Protein AF-A0A7Y2L1K5-F1 (afdb_monomer)

Mean predicted aligned error: 8.76 Å

Foldseek 3Di:
DPDPVCPPPDPVVVVVVLVVLCVVLVLVVLVVVLVVLVVVLVVLVVLLVLLVCLVVLPVVVLVVVLVVCPVPDDPVVSVVVVVVSVCSNVPDCVSNVVSVVSSLVSQLVSLLSVVVSVCSSVVHDPPDDPVVSSVVSSVVSVLQVVLVVVLVCCVVCVLVVQQVVCVVVVNNVPSNVVSVVVSVVVNVVSNVD

Solvent-accessible surface area (backbone atoms only — not comparable to full-atom values): 10572 Å² total; per-residue (Å²): 130,98,53,81,89,56,71,89,61,57,69,67,59,53,52,54,49,53,54,47,50,43,58,75,60,42,43,67,58,48,52,50,51,48,51,51,41,51,60,62,31,45,58,36,42,51,48,23,52,50,31,46,50,19,62,67,64,51,67,67,56,59,54,49,51,49,57,54,43,62,76,76,44,58,72,80,56,44,71,61,47,51,62,52,53,53,52,40,63,67,43,58,66,68,56,27,56,52,20,46,53,50,26,49,52,41,46,16,50,43,47,45,52,50,52,51,45,51,26,49,79,66,75,46,80,82,82,69,55,67,83,60,51,52,60,51,22,42,53,52,41,52,51,53,50,50,46,53,50,50,43,50,46,50,66,69,48,37,62,63,54,43,47,55,55,14,64,77,71,75,44,42,70,60,48,44,51,49,44,67,60,48,49,56,59,51,43,51,53,60,74,70,111

Structure (mmCIF, N/CA/C/O backbone):
data_AF-A0A7Y2L1K5-F1
#
_entry.id   AF-A0A7Y2L1K5-F1
#
loop_
_atom_site.group_PDB
_atom_site.id
_atom_site.type_symbol
_atom_site.label_atom_id
_atom_site.label_alt_id
_atom_site.label_comp_id
_atom_site.label_asym_id
_atom_site.label_entity_id
_atom_site.label_seq_id
_atom_site.pdbx_PDB_ins_code
_atom_site.Cartn_x
_atom_site.Cartn_y
_atom_site.Cartn_z
_atom_site.occupancy
_atom_site.B_iso_or_equiv
_atom_site.auth_seq_id
_atom_site.auth_comp_id
_atom_site.auth_asym_id
_atom_site.auth_atom_id
_atom_site.pdbx_PDB_model_num
ATOM 1 N N . MET A 1 1 ? -7.939 -18.856 -25.206 1.00 44.31 1 MET A N 1
ATOM 2 C CA . MET A 1 1 ? -6.476 -18.933 -24.995 1.00 44.31 1 MET A CA 1
ATOM 3 C C . MET A 1 1 ? -5.916 -17.536 -25.220 1.00 44.31 1 MET A C 1
ATOM 5 O O . MET A 1 1 ? -6.117 -17.003 -26.300 1.00 44.31 1 MET A O 1
ATOM 9 N N . LEU A 1 2 ? -5.359 -16.904 -24.182 1.00 54.44 2 LEU A N 1
ATOM 10 C CA . LEU A 1 2 ? -5.196 -15.440 -24.090 1.00 54.44 2 LEU A CA 1
ATOM 11 C C . LEU A 1 2 ? -4.061 -14.830 -24.941 1.00 54.44 2 LEU A C 1
ATOM 13 O O . LEU A 1 2 ? -4.037 -13.617 -25.103 1.00 54.44 2 LEU A O 1
ATOM 17 N N . PHE A 1 3 ? -3.164 -15.632 -25.526 1.00 59.22 3 PHE A N 1
ATOM 18 C CA . PHE A 1 3 ? -2.033 -15.128 -26.319 1.00 59.22 3 PHE A CA 1
ATOM 19 C C . PHE A 1 3 ? -1.874 -15.913 -27.631 1.00 59.22 3 PHE A C 1
ATOM 21 O O . PHE A 1 3 ? -1.291 -17.000 -27.627 1.00 59.22 3 PHE A O 1
ATOM 28 N N . PRO A 1 4 ? -2.348 -15.375 -28.771 1.00 62.84 4 PRO A N 1
ATOM 29 C CA . PRO A 1 4 ? -2.253 -16.028 -30.082 1.00 62.84 4 PRO A CA 1
ATOM 30 C C . PRO A 1 4 ? -0.811 -16.353 -30.507 1.00 62.84 4 PRO A C 1
ATOM 32 O O . PRO A 1 4 ? -0.583 -17.330 -31.213 1.00 62.84 4 PRO A O 1
ATOM 35 N N . VAL A 1 5 ? 0.163 -15.568 -30.027 1.00 65.50 5 VAL A N 1
ATOM 36 C CA . VAL A 1 5 ? 1.608 -15.701 -30.306 1.00 65.50 5 VAL A CA 1
ATOM 37 C C . VAL A 1 5 ? 2.236 -16.937 -29.637 1.00 65.50 5 VAL A C 1
ATOM 39 O O . VAL A 1 5 ? 3.303 -17.388 -30.050 1.00 65.50 5 VAL A O 1
ATOM 42 N N . LEU A 1 6 ? 1.582 -17.512 -28.621 1.00 63.94 6 LEU A N 1
ATOM 43 C CA . LEU A 1 6 ? 2.083 -18.674 -27.875 1.00 63.94 6 LEU A CA 1
ATOM 44 C C . LEU A 1 6 ? 1.513 -20.015 -28.369 1.00 63.94 6 LEU A C 1
ATOM 46 O O . LEU A 1 6 ? 1.924 -21.069 -27.880 1.00 63.94 6 LEU A O 1
ATOM 50 N N . ASN A 1 7 ? 0.592 -20.001 -29.340 1.00 64.81 7 ASN A N 1
ATOM 51 C CA . ASN A 1 7 ? -0.008 -21.222 -29.872 1.00 64.81 7 ASN A CA 1
ATOM 52 C C . ASN A 1 7 ? 1.057 -22.108 -30.542 1.00 64.81 7 ASN A C 1
ATOM 54 O O . ASN A 1 7 ? 1.666 -21.727 -31.538 1.00 64.81 7 ASN A O 1
ATOM 58 N N . GLY A 1 8 ? 1.271 -23.305 -29.988 1.00 74.12 8 GLY A N 1
ATOM 59 C CA . GLY A 1 8 ? 2.200 -24.309 -30.521 1.00 74.12 8 GLY A CA 1
ATOM 60 C C . GLY A 1 8 ? 3.639 -24.235 -29.991 1.00 74.12 8 GLY A C 1
ATOM 61 O O . GLY A 1 8 ? 4.477 -25.024 -30.429 1.00 74.12 8 GLY A O 1
ATOM 62 N N . LEU A 1 9 ? 3.954 -23.338 -29.047 1.00 77.00 9 LEU A N 1
ATOM 63 C CA . LEU A 1 9 ? 5.279 -23.300 -28.419 1.00 77.00 9 LEU A CA 1
ATOM 64 C C . LEU A 1 9 ? 5.375 -24.285 -27.237 1.00 77.00 9 LEU A C 1
ATOM 66 O O . LEU A 1 9 ? 4.485 -24.313 -26.388 1.00 77.00 9 LEU A O 1
ATOM 70 N N . PRO A 1 10 ? 6.467 -25.068 -27.120 1.00 86.44 10 PRO A N 1
ATOM 71 C CA . PRO A 1 10 ? 6.705 -25.892 -25.940 1.00 86.44 10 PRO A CA 1
ATOM 72 C C . PRO A 1 10 ? 6.914 -25.007 -24.703 1.00 86.44 10 PRO A C 1
ATOM 74 O O . PRO A 1 10 ? 7.624 -24.001 -24.778 1.00 86.44 10 PRO A O 1
ATOM 77 N N . LEU A 1 11 ? 6.359 -25.415 -23.553 1.00 85.62 11 LEU A N 1
ATOM 78 C CA . LEU A 1 11 ? 6.442 -24.687 -22.272 1.00 85.62 11 LEU A CA 1
ATOM 79 C C . LEU A 1 11 ? 7.875 -24.261 -21.914 1.00 85.62 11 LEU A C 1
ATOM 81 O O . LEU A 1 11 ? 8.089 -23.147 -21.445 1.00 85.62 11 LEU A O 1
ATOM 85 N N . GLY A 1 12 ? 8.871 -25.101 -22.216 1.00 89.12 12 GLY A N 1
ATOM 86 C CA . GLY A 1 12 ? 10.281 -24.775 -21.987 1.00 89.12 12 GLY A CA 1
ATOM 87 C C . GLY A 1 12 ? 10.766 -23.543 -22.761 1.00 89.12 12 GLY A C 1
ATOM 88 O O . GLY A 1 12 ? 11.517 -22.743 -22.215 1.00 89.12 12 GLY A O 1
ATOM 89 N N . LYS A 1 13 ? 10.300 -23.326 -24.001 1.00 88.06 13 LYS A N 1
ATOM 90 C CA . LYS A 1 13 ? 10.649 -22.114 -24.766 1.00 88.06 13 LYS A CA 1
ATOM 91 C C . LYS A 1 13 ? 10.014 -20.863 -24.170 1.00 88.06 13 LYS A C 1
ATOM 93 O O . LYS A 1 13 ? 10.646 -19.813 -24.203 1.00 88.06 13 LYS A O 1
ATOM 98 N N . VAL A 1 14 ? 8.791 -20.968 -23.646 1.00 90.12 14 VAL A N 1
ATOM 99 C CA . VAL A 1 14 ? 8.127 -19.848 -22.962 1.00 90.12 14 VAL A CA 1
ATOM 100 C C . VAL A 1 14 ? 8.914 -19.479 -21.711 1.00 90.12 14 VAL A C 1
ATOM 102 O O . VAL A 1 14 ? 9.286 -18.323 -21.566 1.00 90.12 14 VAL A O 1
ATOM 105 N N . LEU A 1 15 ? 9.273 -20.465 -20.885 1.00 91.19 15 LEU A N 1
ATOM 106 C CA . LEU A 1 15 ? 10.061 -20.238 -19.674 1.00 91.19 15 LEU A CA 1
ATOM 107 C C . LEU A 1 15 ? 11.415 -19.579 -19.976 1.00 91.19 15 LEU A C 1
ATOM 109 O O . LEU A 1 15 ? 11.761 -18.586 -19.348 1.00 91.19 15 LEU A O 1
ATOM 113 N N . ILE A 1 16 ? 12.160 -20.095 -20.962 1.00 93.19 16 ILE A N 1
ATOM 114 C CA . ILE A 1 16 ? 13.460 -19.528 -21.355 1.00 93.19 16 ILE A CA 1
ATOM 115 C C . ILE A 1 16 ? 13.304 -18.077 -21.823 1.00 93.19 16 ILE A C 1
ATOM 117 O O . ILE A 1 16 ? 14.119 -17.235 -21.458 1.00 93.19 16 ILE A O 1
ATOM 121 N N . ARG A 1 17 ? 12.260 -17.772 -22.607 1.00 89.94 17 ARG A N 1
ATOM 122 C CA . ARG A 1 17 ? 11.976 -16.397 -23.041 1.00 89.94 17 ARG A CA 1
ATOM 123 C C . ARG A 1 17 ? 11.633 -15.491 -21.865 1.00 89.94 17 ARG A C 1
ATOM 125 O O . ARG A 1 17 ? 12.215 -14.427 -21.772 1.00 89.94 17 ARG A O 1
ATOM 132 N N . THR A 1 18 ? 10.767 -15.924 -20.951 1.00 91.69 18 THR A N 1
ATOM 133 C CA . THR A 1 18 ? 10.405 -15.136 -19.763 1.00 91.69 18 THR A CA 1
ATOM 134 C C . THR A 1 18 ? 11.609 -14.859 -18.868 1.00 91.69 18 THR A C 1
ATOM 136 O O . THR A 1 18 ? 11.762 -13.742 -18.396 1.00 91.69 18 THR A O 1
ATOM 139 N N . VAL A 1 19 ? 12.479 -15.850 -18.643 1.00 93.88 19 VAL A N 1
ATOM 140 C CA . VAL A 1 19 ? 13.708 -15.652 -17.855 1.00 93.88 19 VAL A CA 1
ATOM 141 C C . VAL A 1 19 ? 14.655 -14.687 -18.558 1.00 93.88 19 VAL A C 1
ATOM 143 O O . VAL A 1 19 ? 15.265 -13.855 -17.897 1.00 93.88 19 VAL A O 1
ATOM 146 N N . LYS A 1 20 ? 14.775 -14.790 -19.885 1.00 94.19 20 LYS A N 1
ATOM 147 C CA . LYS A 1 20 ? 15.598 -13.870 -20.663 1.00 94.19 20 LYS A CA 1
ATOM 148 C C . LYS A 1 20 ? 15.070 -12.435 -20.565 1.00 94.19 20 LYS A C 1
ATOM 150 O O . LYS A 1 20 ? 15.840 -11.571 -20.181 1.00 94.19 20 LYS A O 1
ATOM 155 N N . GLU A 1 21 ? 13.777 -12.220 -20.802 1.00 92.75 21 GLU A N 1
ATOM 156 C CA . GLU A 1 21 ? 13.153 -10.892 -20.700 1.00 92.75 21 GLU A CA 1
ATOM 157 C C . GLU A 1 21 ? 13.289 -10.310 -19.291 1.00 92.75 21 GLU A C 1
ATOM 159 O O . GLU A 1 21 ? 13.676 -9.167 -19.108 1.00 92.75 21 GLU A O 1
ATOM 164 N N . PHE A 1 22 ? 13.085 -11.137 -18.261 1.00 93.62 22 PHE A N 1
ATOM 165 C CA . PHE A 1 22 ? 13.265 -10.723 -16.871 1.00 93.62 22 PHE A CA 1
ATOM 166 C C . PHE A 1 22 ? 14.682 -10.194 -16.588 1.00 93.62 22 PHE A C 1
ATOM 168 O O . PHE A 1 22 ? 14.853 -9.274 -15.784 1.00 93.62 22 PHE A O 1
ATOM 175 N N . ILE A 1 23 ? 15.699 -10.802 -17.207 1.00 94.69 23 ILE A N 1
ATOM 176 C CA . ILE A 1 23 ? 17.094 -10.370 -17.086 1.00 94.69 23 ILE A CA 1
ATOM 177 C C . ILE A 1 23 ? 17.340 -9.118 -17.933 1.00 94.69 23 ILE A C 1
ATOM 179 O O . ILE A 1 23 ? 17.933 -8.172 -17.418 1.00 94.69 23 ILE A O 1
ATOM 183 N N . ASP A 1 24 ? 16.887 -9.117 -19.188 1.00 94.25 24 ASP A N 1
ATOM 184 C CA . ASP A 1 24 ? 17.091 -8.030 -20.152 1.00 94.25 24 ASP A CA 1
ATOM 185 C C . ASP A 1 24 ? 16.418 -6.721 -19.678 1.00 94.25 24 ASP A C 1
ATOM 187 O O . ASP A 1 24 ? 17.014 -5.652 -19.805 1.00 94.25 24 ASP A O 1
ATOM 191 N N . ASP A 1 25 ? 15.258 -6.807 -19.017 1.00 93.75 25 ASP A N 1
ATOM 192 C CA . ASP A 1 25 ? 14.534 -5.656 -18.453 1.00 93.75 25 ASP A CA 1
ATOM 193 C C . ASP A 1 25 ? 15.000 -5.250 -17.040 1.00 93.75 25 ASP A C 1
ATOM 195 O O . ASP A 1 25 ? 14.386 -4.399 -16.384 1.00 93.75 25 ASP A O 1
ATOM 199 N N . GLU A 1 26 ? 16.049 -5.889 -16.516 1.00 93.94 26 GLU A N 1
ATOM 200 C CA . GLU A 1 26 ? 16.578 -5.663 -15.167 1.00 93.94 26 GLU A CA 1
ATOM 201 C C . GLU A 1 26 ? 15.510 -5.766 -14.057 1.00 93.94 26 GLU A C 1
ATOM 203 O O . GLU A 1 26 ? 15.518 -5.023 -13.067 1.00 93.94 26 GLU A O 1
ATOM 208 N N . MET A 1 27 ? 14.576 -6.715 -14.169 1.00 95.25 27 MET A N 1
ATOM 209 C CA . MET A 1 27 ? 13.450 -6.841 -13.231 1.00 95.25 27 MET A CA 1
ATOM 210 C C . MET A 1 27 ? 13.889 -7.046 -11.775 1.00 95.25 27 MET A C 1
ATOM 212 O O . MET A 1 27 ? 13.202 -6.607 -10.850 1.00 95.25 27 MET A O 1
ATOM 216 N N . SER A 1 28 ? 15.065 -7.638 -11.547 1.00 95.12 28 SER A N 1
ATOM 217 C CA . SER A 1 28 ? 15.688 -7.739 -10.218 1.00 95.12 28 SER A CA 1
ATOM 218 C C . SER A 1 28 ? 15.942 -6.371 -9.569 1.00 95.12 28 SER A C 1
ATOM 220 O O . SER A 1 28 ? 15.779 -6.220 -8.353 1.00 95.12 28 SER A O 1
ATOM 222 N N . THR A 1 29 ? 16.309 -5.361 -10.361 1.00 95.62 29 THR A N 1
ATOM 223 C CA . THR A 1 29 ? 16.517 -3.983 -9.899 1.00 95.62 29 THR A CA 1
ATOM 224 C C . THR A 1 29 ? 15.193 -3.371 -9.454 1.00 95.62 29 THR A C 1
ATOM 226 O O . THR A 1 29 ? 15.102 -2.831 -8.350 1.00 95.62 29 THR A O 1
ATOM 229 N N . TYR A 1 30 ? 14.135 -3.529 -10.255 1.00 94.81 30 TYR A N 1
ATOM 230 C CA . TYR A 1 30 ? 12.789 -3.078 -9.892 1.00 94.81 30 TYR A CA 1
ATOM 231 C C . TYR A 1 30 ? 12.249 -3.784 -8.648 1.00 94.81 30 TYR A C 1
ATOM 233 O O . TYR A 1 30 ? 11.707 -3.122 -7.762 1.00 94.81 30 TYR A O 1
ATOM 241 N N . ALA A 1 31 ? 12.431 -5.102 -8.542 1.00 94.06 31 ALA A N 1
ATOM 242 C CA . ALA A 1 31 ? 12.011 -5.881 -7.380 1.00 94.06 31 ALA A CA 1
ATOM 243 C C . ALA A 1 31 ? 12.705 -5.396 -6.099 1.00 94.06 31 ALA A C 1
ATOM 245 O O . ALA A 1 31 ? 12.049 -5.169 -5.081 1.00 94.06 31 ALA A O 1
ATOM 246 N N . SER A 1 32 ? 14.018 -5.159 -6.168 1.00 95.31 32 SER A N 1
ATOM 247 C CA . SER A 1 32 ? 14.798 -4.625 -5.049 1.00 95.31 32 SER A CA 1
ATOM 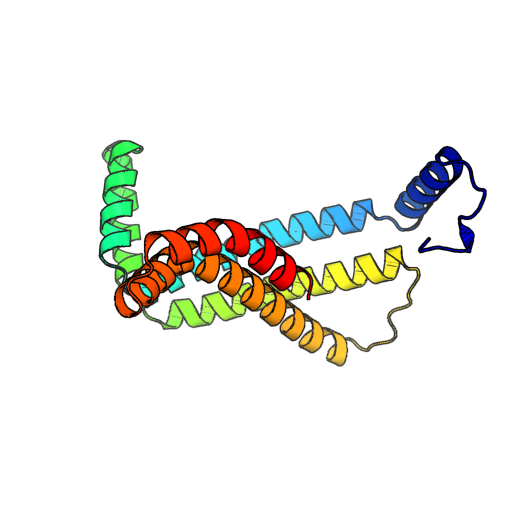248 C C . SER A 1 32 ? 14.337 -3.216 -4.670 1.00 95.31 32 SER A C 1
ATOM 250 O O . SER A 1 32 ? 14.099 -2.934 -3.496 1.00 95.31 32 SER A O 1
ATOM 252 N N . ALA A 1 33 ? 14.139 -2.338 -5.656 1.00 94.25 33 ALA A N 1
ATOM 253 C CA . ALA A 1 33 ? 13.666 -0.975 -5.431 1.00 94.25 33 ALA A CA 1
ATOM 254 C C . ALA A 1 33 ? 12.269 -0.945 -4.788 1.00 94.25 33 ALA A C 1
ATOM 256 O O . ALA A 1 33 ? 12.040 -0.186 -3.845 1.00 94.25 33 ALA A O 1
ATOM 257 N N . LE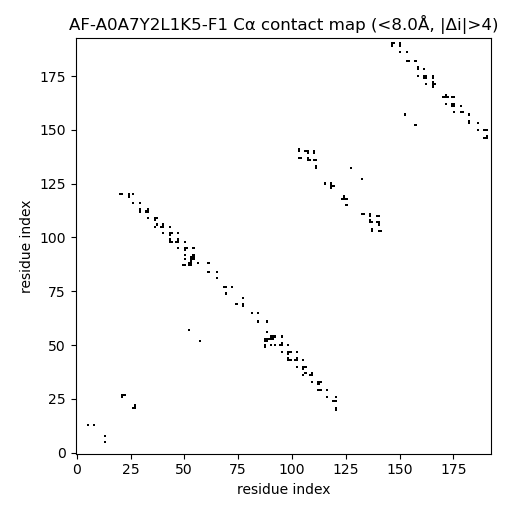U A 1 34 ? 11.349 -1.803 -5.242 1.00 93.50 34 LEU A N 1
ATOM 258 C CA . LEU A 1 34 ? 10.021 -1.963 -4.646 1.00 93.50 34 LEU A CA 1
ATOM 259 C C . LEU A 1 34 ? 10.100 -2.491 -3.211 1.00 93.50 34 LEU A C 1
ATOM 261 O O . LEU A 1 34 ? 9.409 -1.963 -2.341 1.00 93.50 34 LEU A O 1
ATOM 265 N N . ALA A 1 35 ? 10.956 -3.479 -2.941 1.00 93.31 35 ALA A N 1
ATOM 266 C CA . ALA A 1 35 ? 11.146 -4.025 -1.599 1.00 93.31 35 ALA A CA 1
ATOM 267 C C . ALA A 1 35 ? 11.682 -2.966 -0.622 1.00 93.31 35 ALA A C 1
ATOM 269 O O . ALA A 1 35 ? 11.123 -2.790 0.463 1.00 93.31 35 ALA A O 1
ATOM 270 N N . TYR A 1 36 ? 12.704 -2.200 -1.022 1.00 92.06 36 TYR A N 1
ATOM 271 C CA . TYR A 1 36 ? 13.204 -1.080 -0.221 1.00 92.06 36 TYR A CA 1
ATOM 272 C C . TYR A 1 36 ? 12.123 -0.020 -0.007 1.00 92.06 36 TYR A C 1
ATOM 274 O O . TYR A 1 36 ? 11.921 0.429 1.120 1.00 92.06 36 TYR A O 1
ATOM 282 N N . GLN A 1 37 ? 11.381 0.348 -1.053 1.00 90.38 37 GLN A N 1
ATOM 283 C CA . GLN A 1 37 ? 10.308 1.334 -0.945 1.00 90.38 37 GLN A CA 1
ATOM 284 C C . GLN A 1 37 ? 9.194 0.876 0.009 1.00 90.38 37 GLN A C 1
ATOM 286 O O . GLN A 1 37 ? 8.709 1.683 0.805 1.00 90.38 37 GLN A O 1
ATOM 291 N N . MET A 1 38 ? 8.819 -0.407 -0.025 1.00 87.44 38 MET A N 1
ATOM 292 C CA . MET A 1 38 ? 7.870 -0.994 0.923 1.00 87.44 38 MET A CA 1
ATOM 293 C C . MET A 1 38 ? 8.405 -0.924 2.355 1.00 87.44 38 MET A C 1
ATOM 295 O O . MET A 1 38 ? 7.700 -0.434 3.237 1.00 87.44 38 MET A O 1
ATOM 299 N N . LEU A 1 39 ? 9.664 -1.311 2.577 1.00 91.19 39 LEU A N 1
ATOM 300 C CA . LEU A 1 39 ? 10.307 -1.242 3.891 1.00 91.19 39 LEU A CA 1
ATOM 301 C C . LEU A 1 39 ? 10.317 0.190 4.450 1.00 91.19 39 LEU A C 1
ATOM 303 O O . LEU A 1 39 ? 9.940 0.406 5.598 1.00 91.19 39 LEU A O 1
ATOM 307 N N . PHE A 1 40 ? 10.680 1.186 3.638 1.00 87.56 40 PHE A N 1
ATOM 308 C CA . PHE A 1 40 ? 10.641 2.590 4.056 1.00 87.56 40 PHE A CA 1
ATOM 309 C C . PHE A 1 40 ? 9.216 3.090 4.314 1.00 87.56 40 PHE A C 1
ATOM 311 O O . PHE A 1 40 ? 9.010 3.909 5.209 1.00 87.56 40 PHE A O 1
ATOM 318 N N . SER A 1 41 ? 8.223 2.599 3.566 1.00 85.94 41 SER A N 1
ATOM 319 C CA . SER A 1 41 ? 6.818 2.978 3.757 1.00 85.94 41 SER A CA 1
ATOM 320 C C . SER A 1 41 ? 6.192 2.409 5.036 1.00 85.94 41 SER A C 1
ATOM 322 O O . SER A 1 41 ? 5.232 2.996 5.538 1.00 85.94 41 SER A O 1
ATOM 324 N N . LEU A 1 42 ? 6.762 1.340 5.614 1.00 85.31 42 LEU A N 1
ATOM 325 C CA . LEU A 1 42 ? 6.279 0.760 6.871 1.00 85.31 42 LEU A CA 1
ATOM 326 C C . LEU A 1 42 ? 6.339 1.757 8.028 1.00 85.31 42 LEU A C 1
ATOM 328 O O . LEU A 1 42 ? 5.412 1.798 8.830 1.00 85.31 42 LEU A O 1
ATOM 332 N N . PHE A 1 43 ? 7.379 2.590 8.108 1.00 84.19 43 PHE A N 1
ATOM 333 C CA . PHE A 1 43 ? 7.511 3.552 9.206 1.00 84.19 43 PHE A CA 1
ATOM 334 C C . PHE A 1 43 ? 6.370 4.588 9.214 1.00 84.19 43 PHE A C 1
ATOM 336 O O . PHE A 1 43 ? 5.651 4.660 10.213 1.00 84.19 43 PHE A O 1
ATOM 343 N N . PRO A 1 44 ? 6.114 5.345 8.123 1.00 83.19 44 PRO A N 1
ATOM 344 C CA . PRO A 1 44 ? 4.933 6.201 8.032 1.00 83.19 44 PRO A CA 1
ATOM 345 C C . PRO A 1 44 ? 3.614 5.461 8.229 1.00 83.19 44 PRO A C 1
ATOM 347 O O . PRO A 1 44 ? 2.698 6.012 8.831 1.00 83.19 44 PRO A O 1
ATOM 350 N N . PHE A 1 45 ? 3.507 4.228 7.732 1.00 82.81 45 PHE A N 1
ATOM 351 C CA . PHE A 1 45 ? 2.292 3.437 7.871 1.00 82.81 45 PHE A CA 1
ATOM 352 C C . PHE A 1 45 ? 2.002 3.080 9.335 1.00 82.81 45 PHE A C 1
ATOM 354 O O . PHE A 1 45 ? 0.879 3.259 9.796 1.00 82.81 45 PHE A O 1
ATOM 361 N N . ILE A 1 46 ? 3.013 2.657 10.096 1.00 81.75 46 ILE A N 1
ATOM 362 C CA . ILE A 1 46 ? 2.884 2.385 11.533 1.00 81.75 46 ILE A CA 1
ATOM 363 C C . ILE A 1 46 ? 2.511 3.667 12.286 1.00 81.75 46 ILE A C 1
ATOM 365 O O . ILE A 1 46 ? 1.600 3.641 13.110 1.00 81.75 46 ILE A O 1
ATOM 369 N N . LEU A 1 47 ? 3.152 4.799 11.974 1.00 79.06 47 LEU A N 1
ATOM 370 C CA . LEU A 1 47 ? 2.798 6.096 12.565 1.00 79.06 47 LEU A CA 1
ATOM 371 C C . LEU A 1 47 ? 1.346 6.484 12.268 1.00 79.06 47 LEU A C 1
ATOM 373 O O . LEU A 1 47 ? 0.640 6.963 13.154 1.00 79.06 47 LEU A O 1
ATOM 377 N N . PHE A 1 48 ? 0.888 6.247 11.039 1.00 81.38 48 PHE A N 1
ATOM 378 C CA . PHE A 1 48 ? -0.503 6.443 10.655 1.00 81.38 48 PHE A CA 1
ATOM 379 C C . PHE A 1 48 ? -1.449 5.549 11.467 1.00 81.38 48 PHE A C 1
ATOM 381 O O . PHE A 1 48 ? -2.417 6.065 12.019 1.00 81.38 48 PHE A O 1
ATOM 388 N N . LEU A 1 49 ? -1.166 4.247 11.594 1.00 78.44 49 LEU A N 1
ATOM 389 C CA . LEU A 1 49 ? -1.989 3.322 12.384 1.00 78.44 49 LEU A CA 1
ATOM 390 C C . LEU A 1 49 ? -2.074 3.749 13.850 1.00 78.44 49 LEU A C 1
ATOM 392 O O . LEU A 1 49 ? -3.158 3.785 14.423 1.00 78.44 49 LEU A O 1
ATOM 396 N N . ILE A 1 50 ? -0.940 4.118 14.440 1.00 75.62 50 ILE A N 1
ATOM 397 C CA . ILE A 1 50 ? -0.859 4.620 15.810 1.00 75.62 50 ILE A CA 1
ATOM 398 C C . ILE A 1 50 ? -1.744 5.859 15.990 1.00 75.62 50 ILE A C 1
ATOM 400 O O . ILE A 1 50 ? -2.565 5.918 16.908 1.00 75.62 50 ILE A O 1
ATOM 404 N N . ALA A 1 51 ? -1.610 6.836 15.093 1.00 77.19 51 ALA A N 1
ATOM 405 C CA . ALA A 1 51 ? -2.397 8.058 15.155 1.00 77.19 51 ALA A CA 1
ATOM 406 C C . ALA A 1 51 ? -3.892 7.799 14.902 1.00 77.19 51 ALA A C 1
ATOM 408 O O . ALA A 1 51 ? -4.741 8.465 15.493 1.00 77.19 51 ALA A O 1
ATOM 409 N N . LEU A 1 52 ? -4.224 6.820 14.054 1.00 78.06 52 LEU A N 1
ATOM 410 C CA . LEU A 1 52 ? -5.599 6.421 13.763 1.00 78.06 52 LEU A CA 1
ATOM 411 C C . LEU A 1 52 ? -6.258 5.786 14.989 1.00 78.06 52 LEU A C 1
ATOM 413 O O . LEU A 1 52 ? -7.383 6.142 15.324 1.00 78.06 52 LEU A O 1
ATOM 417 N N . ILE A 1 53 ? -5.556 4.889 15.682 1.00 75.31 53 ILE A N 1
ATOM 418 C CA . ILE A 1 53 ? -6.048 4.245 16.907 1.00 75.31 53 ILE A CA 1
ATOM 419 C C . ILE A 1 53 ? -6.315 5.294 17.995 1.00 75.31 53 ILE A C 1
ATOM 421 O O . ILE A 1 53 ? -7.379 5.271 18.614 1.00 75.31 53 ILE A O 1
ATOM 425 N N . GLY A 1 54 ? -5.387 6.238 18.196 1.00 72.81 54 GLY A N 1
ATOM 426 C CA . GLY A 1 54 ? -5.586 7.356 19.124 1.00 72.81 54 GLY A CA 1
ATOM 427 C C . GLY A 1 54 ? -6.793 8.219 18.742 1.00 72.81 54 GLY A C 1
ATOM 428 O O . GLY A 1 54 ? -7.623 8.539 19.586 1.00 72.81 54 GLY A O 1
ATOM 429 N N . PHE A 1 55 ? -6.951 8.527 17.451 1.00 76.88 55 PHE A N 1
ATOM 430 C CA . PHE A 1 55 ? -8.071 9.322 16.943 1.00 76.88 55 PHE A CA 1
ATOM 431 C C . PHE A 1 55 ? -9.437 8.634 17.064 1.00 76.88 55 PHE A C 1
ATOM 433 O O . PHE A 1 55 ? -10.434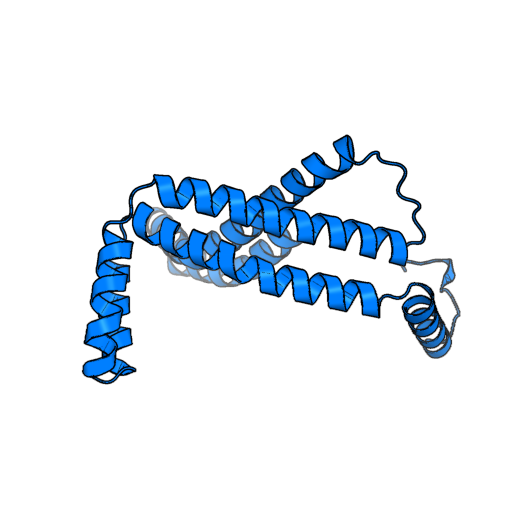 9.301 17.337 1.00 76.88 55 PHE A O 1
ATOM 440 N N . LEU A 1 56 ? -9.510 7.316 16.868 1.00 75.44 56 LEU A N 1
ATOM 441 C CA . LEU A 1 56 ? -10.761 6.560 16.987 1.00 75.44 56 LEU A CA 1
ATOM 442 C C . LEU A 1 56 ? -11.226 6.397 18.439 1.00 75.44 56 LEU A C 1
ATOM 444 O O . LEU A 1 56 ? -12.344 5.935 18.644 1.00 75.44 56 LEU A O 1
ATOM 448 N N . HIS A 1 57 ? -10.404 6.788 19.424 1.00 71.62 57 HIS A N 1
ATOM 449 C CA . HIS A 1 57 ? -10.701 6.682 20.853 1.00 71.62 57 HIS A CA 1
ATOM 450 C C . HIS A 1 57 ? -11.272 5.302 21.202 1.00 71.62 57 HIS A C 1
ATOM 452 O O . HIS A 1 57 ? -12.396 5.200 21.680 1.00 71.62 57 HIS A O 1
ATOM 458 N N . LEU A 1 58 ? -10.516 4.235 20.923 1.00 71.88 58 LEU A N 1
ATOM 459 C CA . LEU A 1 58 ? -10.902 2.857 21.243 1.00 71.88 58 LEU A CA 1
ATOM 460 C C . LEU A 1 58 ? -10.372 2.479 22.644 1.00 71.88 58 LEU A C 1
ATOM 462 O O . LEU A 1 58 ? -9.275 1.920 22.734 1.00 71.88 58 LEU A O 1
ATOM 466 N N . PRO A 1 59 ? -11.085 2.781 23.753 1.00 66.81 59 PRO A N 1
ATOM 467 C CA . PRO A 1 59 ? -10.590 2.523 25.109 1.00 66.81 59 PRO A CA 1
ATOM 468 C C . PRO A 1 59 ? -10.284 1.039 25.346 1.00 66.81 59 PRO A C 1
ATOM 470 O O . PRO A 1 59 ? -9.286 0.720 25.992 1.00 66.81 59 PRO A O 1
ATOM 473 N N . ASP A 1 60 ? -11.079 0.146 24.751 1.00 78.19 60 ASP A N 1
ATOM 474 C CA . ASP A 1 60 ? -10.914 -1.306 24.873 1.00 78.19 60 ASP A CA 1
ATOM 475 C C . ASP A 1 60 ? -9.651 -1.826 24.172 1.00 78.19 60 ASP A C 1
ATOM 477 O O . ASP A 1 60 ? -9.073 -2.832 24.579 1.00 78.19 60 ASP A O 1
ATOM 481 N N . PHE A 1 61 ? -9.175 -1.130 23.135 1.00 79.81 61 PHE A N 1
ATOM 482 C CA . PHE A 1 61 ? -7.944 -1.515 22.449 1.00 79.81 61 PHE A CA 1
ATOM 483 C C . PHE A 1 61 ? -6.715 -1.244 23.321 1.00 79.81 61 PHE A C 1
ATOM 485 O O . PHE A 1 61 ? -5.830 -2.089 23.427 1.00 79.81 61 PHE A O 1
ATOM 492 N N . PHE A 1 62 ? -6.658 -0.079 23.970 1.00 79.19 62 PHE A N 1
ATOM 493 C CA . PHE A 1 62 ? -5.517 0.289 24.810 1.00 79.19 62 PHE A CA 1
ATOM 494 C C . PHE A 1 62 ? -5.457 -0.523 26.109 1.00 79.19 62 PHE A C 1
ATOM 496 O O . PHE A 1 62 ? -4.364 -0.807 26.601 1.00 79.19 62 PHE A O 1
ATOM 503 N N . SER A 1 63 ? -6.605 -0.921 26.668 1.00 83.31 63 SER A N 1
ATOM 504 C CA . SER A 1 63 ? -6.648 -1.850 27.805 1.00 83.31 63 SER A CA 1
ATOM 505 C C . SER A 1 63 ? -6.209 -3.258 27.393 1.00 83.31 63 SER A C 1
ATOM 507 O O . SER A 1 63 ? -5.357 -3.847 28.059 1.00 83.31 63 SER A O 1
ATOM 509 N N . TRP A 1 64 ? -6.695 -3.761 26.253 1.00 85.56 64 TRP A N 1
ATOM 510 C CA . TRP A 1 64 ? -6.246 -5.032 25.685 1.00 85.56 64 TRP A CA 1
ATOM 511 C C . TRP A 1 64 ? -4.738 -5.034 25.401 1.00 85.56 64 TRP A C 1
ATOM 513 O O . TRP A 1 64 ? -4.046 -5.971 25.793 1.00 85.56 64 TRP A O 1
ATOM 523 N N . LEU A 1 65 ? -4.205 -3.969 24.793 1.00 83.62 65 LEU A N 1
ATOM 524 C CA . LEU A 1 65 ? -2.783 -3.845 24.470 1.00 83.62 65 LEU A CA 1
ATOM 525 C C . LEU A 1 65 ? -1.904 -3.879 25.726 1.00 83.62 65 LEU A C 1
ATOM 527 O O . LEU A 1 65 ? -0.853 -4.520 25.711 1.00 83.62 65 LEU A O 1
ATOM 531 N N . ARG A 1 66 ? -2.334 -3.237 26.821 1.00 85.75 66 ARG A N 1
ATOM 532 C CA . ARG A 1 66 ? -1.632 -3.301 28.114 1.00 85.75 66 ARG A CA 1
ATOM 533 C C . ARG A 1 66 ? -1.601 -4.718 28.670 1.00 85.75 66 ARG A C 1
ATOM 535 O O . ARG A 1 66 ? -0.521 -5.210 28.974 1.00 85.75 66 ARG A O 1
ATOM 542 N N . LEU A 1 67 ? -2.747 -5.398 28.691 1.00 87.62 67 LEU A N 1
ATOM 543 C CA . LEU A 1 67 ? -2.831 -6.791 29.141 1.00 87.62 67 LEU A CA 1
ATOM 544 C C . LEU A 1 67 ? -1.946 -7.722 28.303 1.00 87.62 67 LEU A C 1
ATOM 546 O O . LEU A 1 67 ? -1.252 -8.570 28.851 1.00 87.62 67 LEU A O 1
ATOM 550 N N . GLN A 1 68 ? -1.926 -7.558 26.977 1.00 88.50 68 GLN A N 1
ATOM 551 C CA . GLN A 1 68 ? -1.025 -8.341 26.125 1.00 88.50 68 GLN A CA 1
ATOM 552 C C . GLN A 1 68 ? 0.447 -8.012 26.385 1.00 88.50 68 GLN A C 1
ATOM 554 O O . GLN A 1 68 ? 1.286 -8.909 26.385 1.00 88.50 68 GLN A O 1
ATOM 559 N N . SER A 1 69 ? 0.767 -6.743 26.634 1.00 86.62 69 SER A N 1
ATOM 560 C CA . SER A 1 69 ? 2.135 -6.324 26.947 1.00 86.62 69 SER A CA 1
ATOM 561 C C . SER A 1 69 ? 2.610 -6.937 28.266 1.00 86.62 69 SER A C 1
ATOM 563 O O . SER A 1 69 ? 3.731 -7.428 28.329 1.00 86.62 69 SER A O 1
ATOM 565 N N . GLU A 1 70 ? 1.750 -6.984 29.286 1.00 89.75 70 GLU A N 1
ATOM 566 C CA . GLU A 1 70 ? 2.033 -7.609 30.587 1.00 89.75 70 GLU A CA 1
ATOM 567 C C . GLU A 1 70 ? 2.322 -9.112 30.492 1.00 89.75 70 GLU A C 1
ATOM 569 O O . GLU A 1 70 ? 3.109 -9.641 31.273 1.00 89.75 70 GLU A O 1
ATOM 574 N N . LEU A 1 71 ? 1.722 -9.802 29.517 1.00 89.19 71 LEU A N 1
ATOM 575 C CA . LEU A 1 71 ? 1.937 -11.235 29.296 1.00 89.19 71 LEU A CA 1
ATOM 576 C C . LEU A 1 71 ? 3.284 -11.552 28.633 1.00 89.19 71 LEU A C 1
ATOM 578 O O . LEU A 1 71 ? 3.790 -12.664 28.782 1.00 89.19 71 LEU A O 1
ATOM 582 N N . VAL A 1 72 ? 3.845 -10.609 27.872 1.00 90.88 72 VAL A N 1
ATOM 583 C CA . VAL A 1 72 ? 5.021 -10.846 27.015 1.00 90.88 72 VAL A CA 1
ATOM 584 C C . VAL A 1 72 ? 6.269 -10.128 27.536 1.00 90.88 72 VAL A C 1
ATOM 586 O O . VAL A 1 72 ? 7.387 -10.576 27.276 1.00 90.88 72 VAL A O 1
ATOM 589 N N . LEU A 1 73 ? 6.107 -9.024 28.269 1.00 89.06 73 LEU A N 1
ATOM 590 C CA . LEU A 1 73 ? 7.202 -8.160 28.702 1.00 89.06 73 LEU A CA 1
ATOM 591 C C . LEU A 1 73 ? 7.458 -8.246 30.215 1.00 89.06 73 LEU A C 1
ATOM 593 O O . LEU A 1 73 ? 6.516 -8.285 31.005 1.00 89.06 73 LEU A O 1
ATOM 597 N N . PRO A 1 74 ? 8.731 -8.200 30.654 1.00 89.31 74 PRO A N 1
ATOM 598 C CA . PRO A 1 74 ? 9.065 -8.084 32.068 1.00 89.31 74 PRO A CA 1
ATOM 599 C C . PRO A 1 74 ? 8.693 -6.695 32.628 1.00 89.31 74 PRO A C 1
ATOM 601 O O . PRO A 1 74 ? 8.647 -5.719 31.871 1.00 89.31 74 PRO A O 1
ATOM 604 N N . PRO A 1 75 ? 8.522 -6.553 33.959 1.00 86.06 75 PRO A N 1
ATOM 605 C CA . PRO A 1 75 ? 8.073 -5.306 34.588 1.00 86.06 75 PRO A CA 1
ATOM 606 C C . PRO A 1 75 ? 8.899 -4.068 34.215 1.00 86.06 75 PRO A C 1
ATOM 608 O O . PRO A 1 75 ? 8.336 -3.010 33.951 1.00 86.06 75 PRO A O 1
ATOM 611 N N . GLN A 1 76 ? 10.226 -4.203 34.097 1.00 87.81 76 GLN A N 1
ATOM 612 C CA . GLN A 1 76 ? 11.101 -3.077 33.737 1.00 87.81 76 GLN A CA 1
ATOM 613 C C . GLN A 1 76 ? 10.868 -2.565 32.304 1.00 87.81 76 GLN A C 1
ATOM 615 O O . GLN A 1 76 ? 11.091 -1.391 32.023 1.00 87.81 76 GLN A O 1
ATOM 620 N N . ALA A 1 77 ? 10.423 -3.426 31.383 1.00 86.31 77 ALA A N 1
ATOM 621 C CA . ALA A 1 77 ? 10.076 -3.011 30.025 1.00 86.31 77 ALA A CA 1
ATOM 622 C C . ALA A 1 77 ? 8.702 -2.319 29.990 1.00 86.31 77 ALA A C 1
ATOM 624 O O . ALA A 1 77 ? 8.515 -1.360 29.241 1.00 86.31 77 ALA A O 1
ATOM 625 N N . LEU A 1 78 ? 7.761 -2.744 30.841 1.00 86.69 78 LEU A N 1
ATOM 626 C CA . LEU A 1 78 ? 6.442 -2.111 30.966 1.00 86.69 78 LEU A CA 1
ATOM 627 C C . LEU A 1 78 ? 6.522 -0.672 31.479 1.00 86.69 78 LEU A C 1
ATOM 629 O O . LEU A 1 78 ? 5.751 0.170 31.023 1.00 86.69 78 LEU A O 1
ATOM 633 N N . GLU A 1 79 ? 7.480 -0.364 32.357 1.00 88.75 79 GLU A N 1
ATOM 634 C CA . GLU A 1 79 ? 7.738 1.010 32.815 1.00 88.75 79 GLU A CA 1
ATOM 635 C C . GLU A 1 79 ? 8.085 1.965 31.661 1.00 88.75 79 GLU A C 1
ATOM 637 O O . GLU A 1 79 ? 7.790 3.156 31.745 1.00 88.75 79 GLU A O 1
ATOM 642 N N . GLN A 1 80 ? 8.649 1.456 30.559 1.00 88.19 80 GLN A N 1
ATOM 643 C CA . GLN A 1 80 ? 8.920 2.257 29.362 1.00 88.19 80 GLN A CA 1
ATOM 644 C C . GLN A 1 80 ? 7.771 2.241 28.350 1.00 88.19 80 GLN A C 1
ATOM 646 O O . GLN A 1 80 ? 7.552 3.232 27.656 1.00 88.19 80 GLN A O 1
ATOM 651 N N . VAL A 1 81 ? 7.023 1.138 28.255 1.00 85.38 81 VAL A N 1
ATOM 652 C CA . VAL A 1 81 ? 5.946 0.976 27.265 1.00 85.38 81 VAL A CA 1
ATOM 653 C C . VAL A 1 81 ? 4.656 1.681 27.693 1.00 85.38 81 VAL A C 1
ATOM 655 O O . VAL A 1 81 ? 4.013 2.319 26.860 1.00 85.38 81 VAL A O 1
ATOM 658 N N . ASN A 1 82 ? 4.282 1.625 28.975 1.00 86.38 82 ASN A N 1
ATOM 659 C CA . ASN A 1 82 ? 3.041 2.232 29.474 1.00 86.38 82 ASN A CA 1
ATOM 660 C C . ASN A 1 82 ? 2.940 3.745 29.188 1.00 86.38 82 ASN A C 1
ATOM 662 O O . ASN A 1 82 ? 1.908 4.163 28.660 1.00 86.38 82 ASN A O 1
ATOM 666 N N . PRO A 1 83 ? 3.995 4.560 29.408 1.00 86.81 83 PRO A N 1
ATOM 667 C CA . PRO A 1 83 ? 3.969 5.976 29.043 1.00 86.81 83 PRO A CA 1
ATOM 668 C C . PRO A 1 83 ? 3.770 6.214 27.544 1.00 86.81 83 PRO A C 1
ATOM 670 O O . PRO A 1 83 ? 3.114 7.179 27.157 1.00 86.81 83 PRO A O 1
ATOM 673 N N . VAL A 1 84 ? 4.318 5.341 26.691 1.00 82.06 84 VAL A N 1
ATOM 674 C CA . VAL A 1 84 ? 4.103 5.421 25.241 1.00 82.06 84 VAL A CA 1
ATOM 675 C C . VAL A 1 84 ? 2.631 5.159 24.937 1.00 82.06 84 VAL A C 1
ATOM 677 O O . VAL A 1 84 ? 2.012 5.972 24.261 1.00 82.06 84 VAL A O 1
ATOM 680 N N . ILE A 1 85 ? 2.039 4.096 25.493 1.00 81.44 85 ILE A N 1
ATOM 681 C CA . ILE A 1 85 ? 0.609 3.782 25.332 1.00 81.44 85 ILE A CA 1
ATOM 682 C C . ILE A 1 85 ? -0.275 4.964 25.768 1.00 81.44 85 ILE A C 1
ATOM 684 O O . ILE A 1 85 ? -1.203 5.328 25.044 1.00 81.44 85 ILE A O 1
ATOM 688 N N . ASP A 1 86 ? 0.036 5.607 26.895 1.00 83.19 86 ASP A N 1
ATOM 689 C CA . ASP A 1 86 ? -0.707 6.776 27.381 1.00 83.19 86 ASP A CA 1
ATOM 690 C C . ASP A 1 86 ? -0.598 7.975 26.429 1.00 83.19 86 ASP A C 1
ATOM 692 O O . ASP A 1 86 ? -1.598 8.637 26.138 1.00 83.19 86 ASP A O 1
ATOM 696 N N . GLN A 1 87 ? 0.594 8.233 25.883 1.00 78.88 87 GLN A N 1
ATOM 697 C CA . GLN A 1 87 ? 0.793 9.273 24.870 1.00 78.88 87 GLN A CA 1
ATOM 698 C C . GLN A 1 87 ? -0.001 8.989 23.591 1.00 78.88 87 GLN A C 1
ATOM 700 O O . GLN A 1 87 ? -0.547 9.919 22.993 1.00 78.88 87 GLN A O 1
ATOM 705 N N . LEU A 1 88 ? -0.100 7.721 23.177 1.00 75.44 88 LEU A N 1
ATOM 706 C CA . LEU A 1 88 ? -0.899 7.331 22.014 1.00 75.44 88 LEU A CA 1
ATOM 707 C C . LEU A 1 88 ? -2.396 7.542 22.257 1.00 75.44 88 LEU A C 1
ATOM 709 O O . LEU A 1 88 ? -3.097 8.029 21.371 1.00 75.44 88 LEU A O 1
ATOM 713 N N . GLN A 1 89 ? -2.875 7.241 23.466 1.00 77.19 89 GLN A N 1
ATOM 714 C CA . GLN A 1 89 ? -4.270 7.438 23.858 1.00 77.19 89 GLN A CA 1
ATOM 715 C C . GLN A 1 89 ? -4.653 8.925 23.946 1.00 77.19 89 GLN A C 1
ATOM 717 O O . GLN A 1 89 ? -5.795 9.286 23.674 1.00 77.19 89 GLN A O 1
ATOM 722 N N . GLN A 1 90 ? -3.705 9.797 24.299 1.00 75.31 90 GLN A N 1
ATOM 723 C CA . GLN A 1 90 ? -3.907 11.249 24.384 1.00 75.31 90 GLN A CA 1
ATOM 724 C C . GLN A 1 90 ? -3.568 11.997 23.081 1.00 75.31 90 GLN A C 1
ATOM 726 O O . GLN A 1 90 ? -3.668 13.229 23.029 1.00 75.31 90 GLN A O 1
ATOM 731 N N . SER A 1 91 ? -3.120 11.290 22.037 1.00 65.62 91 SER A N 1
ATOM 732 C CA . SER A 1 91 ? -2.575 11.926 20.837 1.00 65.62 91 SER A CA 1
ATOM 733 C C . SER A 1 91 ? -3.640 12.764 20.113 1.00 65.62 91 SER A C 1
ATOM 735 O O . SER A 1 91 ? -4.758 12.319 19.855 1.00 65.62 91 SER A O 1
ATOM 737 N N . LYS A 1 92 ? -3.288 14.012 19.781 1.00 62.16 92 LYS A N 1
ATOM 738 C CA . LYS A 1 92 ? -4.177 14.966 19.102 1.00 62.16 92 LYS A CA 1
ATOM 739 C C . LYS A 1 92 ? -4.225 14.686 17.597 1.00 62.16 92 LYS A C 1
ATOM 741 O O . LYS A 1 92 ? -3.204 14.365 16.991 1.00 62.16 92 LYS A O 1
ATOM 746 N N . GLY A 1 93 ? -5.372 14.950 16.963 1.00 64.94 93 GLY A N 1
ATOM 747 C CA . GLY A 1 93 ? -5.609 14.713 15.527 1.00 64.94 93 GLY A CA 1
ATOM 748 C C . GLY A 1 93 ? -4.610 15.357 14.545 1.00 64.94 93 GLY A C 1
ATOM 749 O O . GLY A 1 93 ? -4.541 14.939 13.395 1.00 64.94 93 GLY A O 1
ATOM 750 N N . GLY A 1 94 ? -3.782 16.317 14.975 1.00 70.38 94 GLY A N 1
ATOM 751 C CA . GLY A 1 94 ? -2.701 16.871 14.147 1.00 70.38 94 GLY A CA 1
ATOM 752 C C . GLY A 1 94 ? -1.633 15.842 13.748 1.00 70.38 94 GLY A C 1
ATOM 753 O O . GLY A 1 94 ? -1.139 15.889 12.623 1.00 70.38 94 GLY A O 1
ATOM 754 N N . LEU A 1 95 ? -1.320 14.879 14.625 1.00 71.25 95 LEU A N 1
ATOM 755 C CA . LEU A 1 95 ? -0.361 13.810 14.321 1.00 71.25 95 LEU A CA 1
ATOM 756 C C . LEU A 1 95 ? -0.919 12.844 13.264 1.00 71.25 95 LEU A C 1
ATOM 758 O O . LEU A 1 95 ? -0.181 12.395 12.389 1.00 71.25 95 LEU A O 1
ATOM 762 N N . LEU A 1 96 ? -2.235 12.601 13.294 1.00 76.06 96 LEU A N 1
ATOM 763 C CA . LEU A 1 96 ? -2.937 11.796 12.295 1.00 76.06 96 LEU A CA 1
ATOM 764 C C . LEU A 1 96 ? -2.856 12.432 10.908 1.00 76.06 96 LEU A C 1
ATOM 766 O O . LEU A 1 96 ? -2.484 11.756 9.955 1.00 76.06 96 LEU A O 1
ATOM 770 N N . SER A 1 97 ? -3.140 13.730 10.790 1.00 80.19 97 SER A N 1
ATOM 771 C CA . SER A 1 97 ? -3.084 14.433 9.503 1.00 80.19 97 SER A CA 1
ATOM 772 C C . SER A 1 97 ? -1.690 14.376 8.874 1.00 80.19 97 SER A C 1
ATOM 774 O O . SER A 1 97 ? -1.559 14.094 7.684 1.00 80.19 97 SER A O 1
ATOM 776 N N . VAL A 1 98 ? -0.638 14.587 9.672 1.00 82.31 98 VAL A N 1
ATOM 777 C CA . VAL A 1 98 ? 0.752 14.485 9.199 1.00 82.31 98 VAL A CA 1
ATOM 778 C C . VAL A 1 98 ? 1.095 13.042 8.821 1.00 82.31 98 VAL A C 1
ATOM 780 O O . VAL A 1 98 ? 1.653 12.811 7.749 1.00 82.31 98 VAL A O 1
ATOM 783 N N . GLY A 1 99 ? 0.705 12.065 9.646 1.00 81.94 99 GLY A N 1
ATOM 784 C CA . GLY A 1 99 ? 0.900 10.641 9.370 1.00 81.94 99 GLY A CA 1
ATOM 785 C C . GLY A 1 99 ? 0.239 10.197 8.063 1.00 81.94 99 GLY A C 1
ATOM 786 O O . GLY A 1 99 ? 0.888 9.540 7.254 1.00 81.94 99 GLY A O 1
ATOM 787 N N . ILE A 1 100 ? -1.002 10.626 7.806 1.00 83.62 100 ILE A N 1
ATOM 788 C CA . ILE A 1 100 ? -1.728 10.356 6.553 1.00 83.62 100 ILE A CA 1
ATOM 789 C C . ILE A 1 100 ? -0.973 10.923 5.355 1.00 83.62 100 ILE A C 1
ATOM 791 O O . ILE A 1 100 ? -0.777 10.218 4.369 1.00 83.62 100 ILE A O 1
ATOM 795 N N . VAL A 1 101 ? -0.544 12.186 5.423 1.00 88.31 101 VAL A N 1
ATOM 796 C CA . VAL A 1 101 ? 0.145 12.837 4.300 1.00 88.31 101 VAL A CA 1
ATOM 797 C C . VAL A 1 101 ? 1.460 12.128 3.988 1.00 88.31 101 VAL A C 1
ATOM 799 O O . VAL A 1 101 ? 1.734 11.842 2.823 1.00 88.31 101 VAL A O 1
ATOM 802 N N . ILE A 1 102 ? 2.253 11.795 5.010 1.00 87.31 102 ILE A N 1
ATOM 803 C CA . ILE A 1 102 ? 3.528 11.095 4.820 1.00 87.31 102 ILE A CA 1
ATOM 804 C C . ILE A 1 102 ? 3.286 9.670 4.307 1.00 87.31 102 ILE A C 1
ATOM 806 O O . ILE A 1 102 ? 3.951 9.255 3.360 1.00 87.31 102 ILE A O 1
ATOM 810 N N . ALA A 1 103 ? 2.328 8.931 4.874 1.00 86.44 103 ALA A N 1
ATOM 811 C CA . ALA A 1 103 ? 2.000 7.576 4.433 1.00 86.44 103 ALA A CA 1
ATOM 812 C C . ALA A 1 103 ? 1.501 7.554 2.982 1.00 86.44 103 ALA A C 1
ATOM 814 O O . ALA A 1 103 ? 1.949 6.738 2.180 1.00 86.44 103 ALA A O 1
ATOM 815 N N . LEU A 1 104 ? 0.629 8.492 2.609 1.00 89.19 104 LEU A N 1
ATOM 816 C CA . LEU A 1 104 ? 0.148 8.621 1.238 1.00 89.19 104 LEU A CA 1
ATOM 817 C C . LEU A 1 104 ? 1.285 9.004 0.283 1.00 89.19 104 LEU A C 1
ATOM 819 O O . LEU A 1 104 ? 1.376 8.473 -0.826 1.00 89.19 104 LEU A O 1
ATOM 823 N N . TRP A 1 105 ? 2.186 9.889 0.713 1.00 91.19 105 TRP A N 1
ATOM 824 C CA . TRP A 1 105 ? 3.358 10.269 -0.067 1.00 91.19 105 TRP A CA 1
ATOM 825 C C . TRP A 1 105 ? 4.267 9.067 -0.346 1.00 91.19 105 TRP A C 1
ATOM 827 O O . TRP A 1 105 ? 4.604 8.814 -1.507 1.00 91.19 105 TRP A O 1
ATOM 837 N N . THR A 1 106 ? 4.627 8.293 0.681 1.00 89.94 106 THR A N 1
ATOM 838 C CA . THR A 1 106 ? 5.517 7.131 0.535 1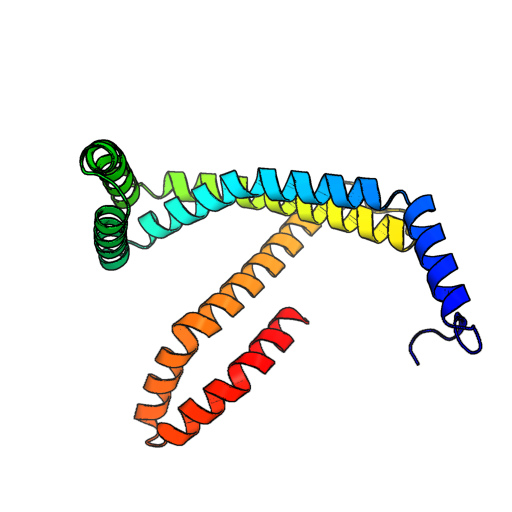.00 89.94 106 THR A CA 1
ATOM 839 C C . THR A 1 106 ? 4.860 5.977 -0.215 1.00 89.94 106 THR A C 1
ATOM 841 O O . THR A 1 106 ? 5.504 5.374 -1.075 1.00 89.94 106 THR A O 1
ATOM 844 N N . ALA A 1 107 ? 3.574 5.711 0.020 1.00 89.19 107 ALA A N 1
ATOM 845 C CA . ALA A 1 107 ? 2.827 4.704 -0.726 1.00 89.19 107 ALA A CA 1
ATOM 846 C C . ALA A 1 107 ? 2.693 5.089 -2.211 1.00 89.19 107 ALA A C 1
ATOM 848 O O . ALA A 1 107 ? 2.960 4.268 -3.091 1.00 89.19 107 ALA A O 1
ATOM 849 N N . SER A 1 108 ? 2.414 6.365 -2.513 1.00 92.81 108 SER A N 1
ATOM 850 C CA . SER A 1 108 ? 2.346 6.843 -3.902 1.00 92.81 108 SER A CA 1
ATOM 851 C C . SER A 1 108 ? 3.676 6.730 -4.642 1.00 92.81 108 SER A C 1
ATOM 853 O O . SER A 1 108 ? 3.686 6.489 -5.850 1.00 92.81 108 SER A O 1
ATOM 855 N N . ALA A 1 109 ? 4.806 6.854 -3.939 1.00 92.06 109 ALA A N 1
ATOM 856 C CA . ALA A 1 109 ? 6.119 6.590 -4.515 1.00 92.06 109 ALA A CA 1
ATOM 857 C C . ALA A 1 109 ? 6.267 5.122 -4.935 1.00 92.06 109 ALA A C 1
ATOM 859 O O . ALA A 1 109 ? 6.677 4.868 -6.066 1.00 92.06 109 ALA A O 1
ATOM 860 N N . GLY A 1 110 ? 5.838 4.177 -4.092 1.00 92.00 110 GLY A N 1
ATOM 861 C CA . GLY A 1 110 ? 5.791 2.750 -4.434 1.00 92.00 110 GLY A CA 1
ATOM 862 C C . GLY A 1 110 ? 4.930 2.464 -5.661 1.00 92.00 110 GLY A C 1
ATOM 863 O O . GLY A 1 110 ? 5.381 1.798 -6.589 1.00 92.00 110 GLY A O 1
ATOM 864 N N . VAL A 1 111 ? 3.736 3.057 -5.735 1.00 93.50 111 VAL A N 1
ATOM 865 C CA . VAL A 1 111 ? 2.856 2.914 -6.905 1.00 93.50 111 VAL A CA 1
ATOM 866 C C . VAL A 1 111 ? 3.504 3.489 -8.171 1.00 93.50 111 VAL A C 1
ATOM 868 O O . VAL A 1 111 ? 3.401 2.887 -9.238 1.00 93.50 111 VAL A O 1
ATOM 871 N N . ARG A 1 112 ? 4.233 4.615 -8.089 1.00 93.81 112 ARG A N 1
ATOM 872 C CA . ARG A 1 112 ? 5.009 5.123 -9.238 1.00 93.81 112 ARG A CA 1
ATOM 873 C C . ARG A 1 112 ? 6.098 4.146 -9.659 1.00 93.81 112 ARG A C 1
ATOM 875 O O . ARG A 1 112 ? 6.220 3.919 -10.860 1.00 93.81 112 ARG A O 1
ATOM 882 N N . LEU A 1 113 ? 6.865 3.580 -8.727 1.00 93.56 113 LEU A N 1
ATOM 883 C CA . LEU A 1 113 ? 7.879 2.569 -9.050 1.00 93.56 113 LEU A CA 1
ATOM 884 C C . LEU A 1 113 ? 7.240 1.356 -9.732 1.00 93.56 113 LEU A C 1
ATOM 886 O O . LEU A 1 113 ? 7.751 0.905 -10.751 1.00 93.56 113 LEU A O 1
ATOM 890 N N . MET A 1 114 ? 6.084 0.906 -9.242 1.00 94.19 114 MET A N 1
ATOM 891 C CA . MET A 1 114 ? 5.336 -0.193 -9.848 1.00 94.19 114 MET A CA 1
ATOM 892 C C . MET A 1 114 ? 4.888 0.137 -11.277 1.00 94.19 114 MET A C 1
ATOM 894 O O . MET A 1 114 ? 5.027 -0.696 -12.163 1.00 94.19 114 MET A O 1
ATOM 898 N N . MET A 1 115 ? 4.426 1.368 -11.543 1.00 94.38 115 MET A N 1
ATOM 899 C CA . MET A 1 115 ? 4.136 1.800 -12.919 1.00 94.38 115 MET A CA 1
ATOM 900 C C . MET A 1 115 ? 5.374 1.725 -13.817 1.00 94.38 115 MET A C 1
ATOM 902 O O . MET A 1 115 ? 5.262 1.299 -14.957 1.00 94.38 115 MET A O 1
ATOM 906 N N . SER A 1 116 ? 6.545 2.136 -13.317 1.00 93.44 116 SER A N 1
ATOM 907 C CA . SER A 1 116 ? 7.797 2.028 -14.079 1.00 93.44 116 SER A CA 1
ATOM 908 C C . SER A 1 116 ? 8.178 0.573 -14.344 1.00 93.44 116 SER A C 1
ATOM 910 O O . S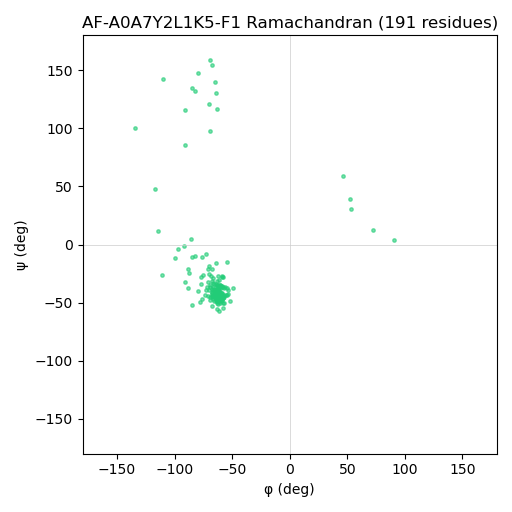ER A 1 116 ? 8.539 0.257 -15.469 1.00 93.44 116 SER A O 1
ATOM 912 N N . ALA A 1 117 ? 8.051 -0.302 -13.343 1.00 94.19 117 ALA A N 1
ATOM 913 C CA . ALA A 1 117 ? 8.337 -1.727 -13.482 1.00 94.19 117 ALA A CA 1
ATOM 914 C C . ALA A 1 117 ? 7.397 -2.400 -14.494 1.00 94.19 117 ALA A C 1
ATOM 916 O O . ALA A 1 117 ? 7.844 -3.172 -15.332 1.00 94.19 117 ALA A O 1
ATOM 917 N N . MET A 1 118 ? 6.102 -2.064 -14.461 1.00 94.31 118 MET A N 1
ATOM 918 C CA . MET A 1 118 ? 5.128 -2.558 -15.438 1.00 94.31 118 MET A CA 1
ATOM 919 C C . MET A 1 118 ? 5.411 -2.031 -16.840 1.00 94.31 118 MET A C 1
ATOM 921 O O . MET A 1 118 ? 5.367 -2.796 -17.790 1.00 94.31 118 MET A O 1
ATOM 925 N N . ASN A 1 119 ? 5.733 -0.746 -16.979 1.00 94.56 119 ASN A N 1
ATOM 926 C CA . ASN A 1 119 ? 6.107 -0.194 -18.274 1.00 94.56 119 ASN A CA 1
ATOM 927 C C . ASN A 1 119 ? 7.342 -0.901 -18.849 1.00 94.56 119 ASN A C 1
ATOM 929 O O . ASN A 1 119 ? 7.333 -1.221 -20.027 1.00 94.56 119 ASN A O 1
ATOM 933 N N . ALA A 1 120 ? 8.356 -1.181 -18.025 1.00 92.94 120 ALA A N 1
ATOM 934 C CA . ALA A 1 120 ? 9.532 -1.939 -18.446 1.00 92.94 120 ALA A CA 1
ATOM 935 C C . ALA A 1 120 ? 9.161 -3.371 -18.872 1.00 92.94 120 ALA A C 1
ATOM 937 O O . ALA A 1 120 ? 9.428 -3.734 -20.003 1.00 92.94 120 ALA A O 1
ATOM 938 N N . ALA A 1 121 ? 8.427 -4.118 -18.041 1.00 92.00 121 ALA A N 1
ATOM 939 C CA . ALA A 1 121 ? 8.040 -5.507 -18.329 1.00 92.00 121 ALA A CA 1
ATOM 940 C C . ALA A 1 121 ? 7.113 -5.691 -19.549 1.00 92.00 121 ALA A C 1
ATOM 942 O O . ALA A 1 121 ? 6.882 -6.816 -19.992 1.00 92.00 121 ALA A O 1
ATOM 943 N N . TYR A 1 122 ? 6.496 -4.610 -20.031 1.00 91.62 122 TYR A N 1
ATOM 944 C CA . TYR A 1 122 ? 5.627 -4.604 -21.209 1.00 91.62 122 TYR A CA 1
ATOM 945 C C . TYR A 1 122 ? 6.211 -3.776 -22.368 1.00 91.62 122 TYR A C 1
ATOM 947 O O . TYR A 1 122 ? 5.472 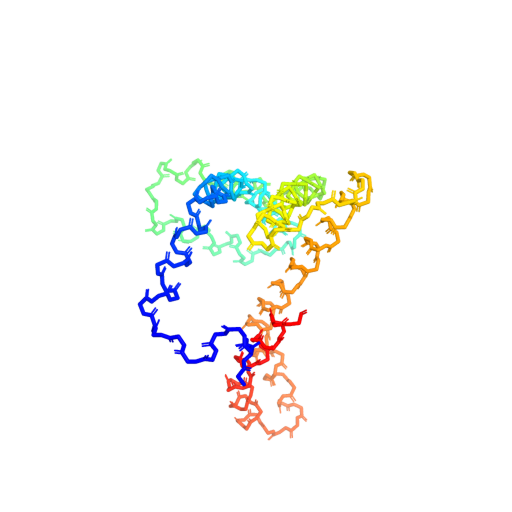-3.467 -23.305 1.00 91.62 122 TYR A O 1
ATOM 955 N N . ASP A 1 123 ? 7.486 -3.376 -22.301 1.00 91.25 123 ASP A N 1
ATOM 956 C CA . ASP A 1 123 ? 8.168 -2.551 -23.311 1.00 91.25 123 ASP A CA 1
ATOM 957 C C . ASP A 1 123 ? 7.447 -1.232 -23.660 1.00 91.25 123 ASP A C 1
ATOM 959 O O . ASP A 1 123 ? 7.506 -0.713 -24.780 1.00 91.25 123 ASP A O 1
ATOM 963 N N . VAL A 1 124 ? 6.728 -0.654 -22.695 1.00 94.06 124 VAL A N 1
ATOM 964 C CA . VAL A 1 124 ? 5.964 0.582 -22.879 1.00 94.06 124 VAL A CA 1
ATOM 965 C C . VAL A 1 124 ? 6.823 1.792 -22.529 1.00 94.06 124 VAL A C 1
ATOM 967 O O . VAL A 1 124 ? 7.153 2.046 -21.370 1.00 94.06 124 VAL A O 1
ATOM 970 N N . VAL A 1 125 ? 7.106 2.631 -23.526 1.00 89.12 125 VAL A N 1
ATOM 971 C CA . VAL A 1 125 ? 7.748 3.933 -23.299 1.00 89.12 125 VAL A CA 1
ATOM 972 C C . VAL A 1 125 ? 6.765 4.881 -22.602 1.00 89.12 125 VAL A C 1
ATOM 974 O O . VAL A 1 125 ? 5.693 5.194 -23.124 1.00 89.12 125 VAL A O 1
ATOM 977 N N . GLU A 1 126 ? 7.133 5.373 -21.415 1.00 89.62 126 GLU A N 1
ATOM 978 C CA . GLU A 1 126 ? 6.300 6.300 -20.641 1.00 89.62 126 GLU A CA 1
ATOM 979 C C . GLU A 1 126 ? 6.223 7.676 -21.322 1.00 89.62 126 GLU A C 1
ATOM 981 O O . GLU A 1 126 ? 7.097 8.525 -21.164 1.00 89.62 126 GLU A O 1
ATOM 986 N N . GLY A 1 127 ? 5.144 7.908 -22.071 1.00 88.31 127 GLY A N 1
ATOM 987 C CA . GLY A 1 127 ? 4.885 9.185 -22.739 1.00 88.31 127 GLY A CA 1
ATOM 988 C C . GLY A 1 127 ? 4.244 10.254 -21.846 1.00 88.31 127 GLY A C 1
ATOM 989 O O . GLY A 1 127 ? 4.116 11.406 -22.267 1.00 88.31 127 GLY A O 1
ATOM 990 N N . ARG A 1 128 ? 3.793 9.916 -20.625 1.00 91.94 128 ARG A N 1
ATOM 991 C CA . ARG A 1 128 ? 3.124 10.891 -19.751 1.00 91.94 128 ARG A CA 1
ATOM 992 C C . ARG A 1 128 ? 4.153 11.739 -18.999 1.00 91.94 128 ARG A C 1
ATOM 994 O O . ARG A 1 128 ? 5.035 11.199 -18.333 1.00 91.94 128 ARG A O 1
ATOM 1001 N N . PRO A 1 129 ? 3.992 13.071 -18.990 1.00 92.25 129 PRO A N 1
ATOM 1002 C CA . PRO A 1 129 ? 4.856 13.940 -18.209 1.00 92.25 129 PRO A CA 1
ATOM 1003 C C . PRO A 1 129 ? 4.647 13.724 -16.703 1.00 92.25 129 PRO A C 1
ATOM 1005 O O . PRO A 1 129 ? 3.560 13.345 -16.249 1.00 92.25 129 PRO A O 1
ATOM 1008 N N . VAL A 1 130 ? 5.680 14.029 -15.912 1.00 89.62 130 VAL A N 1
ATOM 1009 C CA . VAL A 1 130 ? 5.713 13.791 -14.455 1.00 89.62 130 VAL A CA 1
ATOM 1010 C C . VAL A 1 130 ? 4.514 14.419 -13.736 1.00 89.62 130 VAL A C 1
ATOM 1012 O O . VAL A 1 130 ? 3.936 13.791 -12.851 1.00 89.62 130 VAL A O 1
ATOM 1015 N N . TRP A 1 131 ? 4.061 15.601 -14.167 1.00 91.50 131 TRP A N 1
ATOM 1016 C CA . TRP A 1 131 ? 2.908 16.288 -13.573 1.00 91.50 131 TRP A CA 1
ATOM 1017 C C . TRP A 1 131 ? 1.564 15.581 -13.798 1.00 91.50 131 TRP A C 1
ATOM 1019 O O . TRP A 1 131 ? 0.631 15.822 -13.041 1.00 91.50 131 TRP A O 1
ATOM 1029 N N . LYS A 1 132 ? 1.435 14.708 -14.810 1.00 92.88 132 LYS A N 1
ATOM 1030 C CA . LYS A 1 132 ? 0.249 13.846 -14.987 1.00 92.88 132 LYS A CA 1
ATOM 1031 C C . LYS A 1 132 ? 0.406 12.531 -14.230 1.00 92.88 132 LYS A C 1
ATOM 1033 O O . LYS A 1 132 ? -0.552 12.033 -13.647 1.00 92.88 132 LYS A O 1
ATOM 1038 N N . ARG A 1 133 ? 1.621 11.977 -14.211 1.00 92.69 133 ARG A N 1
ATOM 1039 C CA . ARG A 1 133 ? 1.927 10.707 -13.538 1.00 92.69 133 ARG A CA 1
ATOM 1040 C C . ARG A 1 133 ? 1.818 10.807 -12.016 1.00 92.69 133 ARG A C 1
ATOM 1042 O O . ARG A 1 133 ? 1.342 9.878 -11.369 1.00 92.69 133 ARG A O 1
ATOM 1049 N N . PHE A 1 134 ? 2.243 11.929 -11.441 1.00 92.75 134 PHE A N 1
ATOM 1050 C CA . PHE A 1 134 ? 2.225 12.147 -9.999 1.00 92.75 134 PHE A CA 1
ATOM 1051 C C . PHE A 1 134 ? 0.809 12.093 -9.385 1.00 92.75 134 PHE A C 1
ATOM 1053 O O . PHE A 1 134 ? 0.583 11.222 -8.542 1.00 92.75 134 PHE A O 1
ATOM 1060 N N . PRO A 1 135 ? -0.177 12.907 -9.810 1.00 94.38 135 PRO A N 1
ATOM 1061 C CA . PRO A 1 135 ? -1.532 12.834 -9.258 1.00 94.38 135 PRO A CA 1
ATOM 1062 C C . PRO A 1 135 ? -2.204 11.485 -9.536 1.00 94.38 135 PRO A C 1
ATOM 1064 O O . PRO A 1 135 ? -2.902 10.968 -8.669 1.00 94.38 135 PRO A O 1
ATOM 1067 N N . LEU A 1 136 ? -1.935 10.865 -10.691 1.00 94.19 136 LEU A N 1
ATOM 1068 C CA . LEU A 1 136 ? -2.458 9.535 -11.003 1.00 94.19 136 LEU A CA 1
ATOM 1069 C C . LEU A 1 136 ? -1.952 8.476 -10.011 1.00 94.19 136 LEU A C 1
ATOM 1071 O O . LEU A 1 136 ? -2.712 7.617 -9.578 1.00 94.19 136 LEU A O 1
ATOM 1075 N N . SER A 1 137 ? -0.685 8.568 -9.596 1.00 94.00 137 SER A N 1
ATOM 1076 C CA . SER A 1 137 ? -0.143 7.666 -8.577 1.00 94.00 137 SER A CA 1
ATOM 1077 C C . SER A 1 137 ? -0.821 7.817 -7.225 1.00 94.00 137 SER A C 1
ATOM 1079 O O . SER A 1 137 ? -1.096 6.813 -6.577 1.00 94.00 137 SER A O 1
ATOM 1081 N N . ILE A 1 138 ? -1.146 9.046 -6.821 1.00 94.00 138 ILE A N 1
ATOM 1082 C CA . ILE A 1 138 ? -1.892 9.300 -5.586 1.00 94.00 138 ILE A CA 1
ATOM 1083 C C . ILE A 1 138 ? -3.300 8.722 -5.708 1.00 94.00 138 ILE A C 1
ATOM 1085 O O . ILE A 1 138 ? -3.737 8.019 -4.805 1.00 94.00 138 ILE A O 1
ATOM 1089 N N . PHE A 1 139 ? -3.978 8.951 -6.835 1.00 95.62 139 PHE A N 1
ATOM 1090 C CA . PHE A 1 139 ? -5.314 8.413 -7.082 1.00 95.62 139 PHE A CA 1
ATOM 1091 C C . PHE A 1 139 ? -5.348 6.883 -6.973 1.00 95.62 139 PHE A C 1
ATOM 1093 O O . PHE A 1 139 ? -6.143 6.347 -6.206 1.00 95.62 139 PHE A O 1
ATOM 1100 N N . TYR A 1 140 ? -4.435 6.180 -7.651 1.00 94.12 140 TYR A N 1
ATOM 1101 C CA . TYR A 1 140 ? -4.330 4.723 -7.530 1.00 94.12 140 TYR A CA 1
ATOM 1102 C C . TYR A 1 140 ? -3.974 4.274 -6.113 1.00 94.12 140 TYR A C 1
ATOM 1104 O O . TYR A 1 140 ? -4.512 3.282 -5.638 1.00 94.12 140 TYR A O 1
ATOM 1112 N N . THR A 1 141 ? -3.121 5.019 -5.409 1.00 92.94 141 THR A N 1
ATOM 1113 C CA . THR A 1 141 ? -2.782 4.710 -4.012 1.00 92.94 141 THR A CA 1
ATOM 1114 C C . THR A 1 141 ? -4.005 4.808 -3.105 1.00 92.94 141 THR A C 1
ATOM 1116 O O . THR A 1 141 ? -4.231 3.911 -2.300 1.00 92.94 141 THR A O 1
ATOM 1119 N N . ILE A 1 142 ? -4.812 5.864 -3.248 1.00 92.69 142 ILE A N 1
ATOM 1120 C CA . ILE A 1 142 ? -6.058 6.040 -2.491 1.00 92.69 142 ILE A CA 1
ATOM 1121 C C . ILE A 1 142 ? -7.056 4.937 -2.849 1.00 92.69 142 ILE A C 1
ATOM 1123 O O . ILE A 1 142 ? -7.681 4.389 -1.947 1.00 92.69 142 ILE A O 1
ATOM 1127 N N . GLY A 1 143 ? -7.182 4.586 -4.132 1.00 93.44 143 GLY A N 1
ATOM 1128 C CA . GLY A 1 143 ? -8.041 3.491 -4.587 1.00 93.44 143 GLY A CA 1
ATOM 1129 C C . GLY A 1 143 ? -7.664 2.160 -3.936 1.00 93.44 143 GLY A C 1
ATOM 1130 O O . GLY A 1 143 ? -8.490 1.562 -3.252 1.00 93.44 143 GLY A O 1
ATOM 1131 N N . ILE A 1 144 ? -6.393 1.759 -4.048 1.00 90.75 144 ILE A N 1
ATOM 1132 C CA . ILE A 1 144 ? -5.867 0.528 -3.438 1.00 90.75 144 ILE A CA 1
ATOM 1133 C C . ILE A 1 144 ? -6.048 0.558 -1.917 1.00 90.75 144 ILE A C 1
ATOM 1135 O O . ILE A 1 144 ? -6.535 -0.409 -1.336 1.00 90.75 144 ILE A O 1
ATOM 1139 N N . ALA 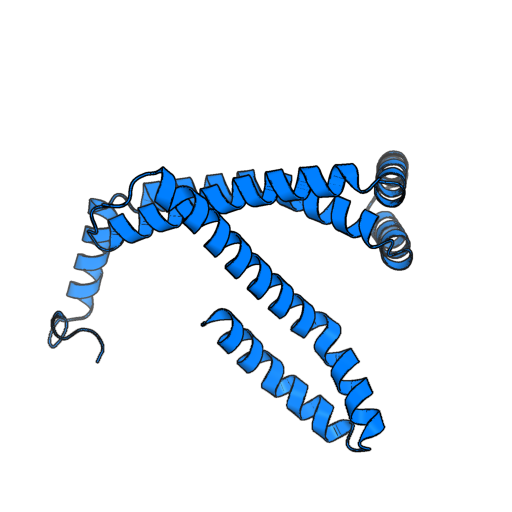A 1 145 ? -5.703 1.667 -1.256 1.00 88.88 145 ALA A N 1
ATOM 1140 C CA . ALA A 1 145 ? -5.881 1.804 0.187 1.00 88.88 145 ALA A CA 1
ATOM 1141 C C . ALA A 1 145 ? -7.359 1.681 0.592 1.00 88.88 145 ALA A C 1
ATOM 1143 O O . ALA A 1 145 ? -7.676 0.967 1.539 1.00 88.88 145 ALA A O 1
ATOM 1144 N N . GLY A 1 146 ? -8.268 2.322 -0.145 1.00 90.75 146 GLY A N 1
ATOM 1145 C CA . GLY A 1 146 ? -9.709 2.237 0.077 1.00 90.75 146 GLY A CA 1
ATOM 1146 C C . GLY A 1 146 ? -10.245 0.817 -0.095 1.00 90.75 146 GLY A C 1
ATOM 1147 O O . GLY A 1 146 ? -11.011 0.357 0.746 1.00 90.75 146 GLY A O 1
ATOM 1148 N N . MET A 1 147 ? -9.796 0.093 -1.122 1.00 91.06 147 MET A N 1
ATOM 1149 C CA . MET A 1 147 ? -10.165 -1.309 -1.341 1.00 91.06 147 MET A CA 1
ATOM 1150 C C . MET A 1 147 ? -9.654 -2.214 -0.219 1.00 91.06 147 MET A C 1
ATOM 1152 O O . MET A 1 147 ? -10.411 -3.032 0.298 1.00 91.06 147 MET A O 1
ATOM 1156 N N . LEU A 1 148 ? -8.400 -2.045 0.212 1.00 89.69 148 LEU A N 1
ATOM 1157 C CA . LEU A 1 148 ? -7.833 -2.809 1.326 1.00 89.69 148 LEU A CA 1
ATOM 1158 C C . LEU A 1 148 ? -8.568 -2.526 2.642 1.00 89.69 148 LEU A C 1
ATOM 1160 O O . LEU A 1 148 ? -8.876 -3.456 3.386 1.00 89.69 148 LEU A O 1
ATOM 1164 N N . LEU A 1 149 ? -8.898 -1.260 2.915 1.00 88.19 149 LEU A N 1
ATOM 1165 C CA . LEU A 1 149 ? -9.688 -0.872 4.085 1.00 88.19 149 LEU A CA 1
ATOM 1166 C C . LEU A 1 149 ? -11.111 -1.434 4.020 1.00 88.19 149 LEU A C 1
ATOM 1168 O O . LEU A 1 149 ? -11.605 -1.944 5.023 1.00 88.19 149 LEU A O 1
ATOM 1172 N N . ALA A 1 150 ? -11.758 -1.398 2.853 1.00 90.25 150 ALA A N 1
ATOM 1173 C CA . ALA A 1 150 ? -13.078 -1.985 2.652 1.00 90.25 150 ALA A CA 1
ATOM 1174 C C . ALA A 1 150 ? -13.053 -3.509 2.842 1.00 90.25 150 ALA A C 1
ATOM 1176 O O . ALA A 1 150 ? -13.915 -4.049 3.532 1.00 90.25 150 ALA A O 1
ATOM 1177 N N . ALA A 1 151 ? -12.043 -4.196 2.302 1.00 90.50 151 ALA A N 1
ATOM 1178 C CA . ALA A 1 151 ? -11.840 -5.628 2.496 1.00 90.50 151 ALA A CA 1
ATOM 1179 C C . ALA A 1 151 ? -11.644 -5.974 3.981 1.00 90.50 151 ALA A C 1
ATOM 1181 O O . ALA A 1 151 ? -12.301 -6.880 4.495 1.00 90.50 151 ALA A O 1
ATOM 1182 N N . ALA A 1 152 ? -10.802 -5.220 4.695 1.00 87.31 152 ALA A N 1
ATOM 1183 C CA . ALA A 1 152 ? -10.592 -5.398 6.129 1.00 87.31 152 ALA A CA 1
ATOM 1184 C C . ALA A 1 152 ? -11.878 -5.143 6.935 1.00 87.31 152 ALA A C 1
ATOM 1186 O O . ALA A 1 152 ? -12.234 -5.944 7.800 1.00 87.31 152 ALA A O 1
ATOM 1187 N N . ALA A 1 153 ? -12.620 -4.078 6.618 1.00 86.62 153 ALA A N 1
ATOM 1188 C CA . ALA A 1 153 ? -13.893 -3.762 7.260 1.00 86.62 153 ALA A CA 1
ATOM 1189 C C . ALA A 1 153 ? -14.944 -4.857 7.017 1.00 86.62 153 ALA A C 1
ATOM 1191 O O . ALA A 1 153 ? -15.590 -5.301 7.960 1.00 86.62 153 ALA A O 1
ATOM 1192 N N . LEU A 1 154 ? -15.075 -5.360 5.787 1.00 87.69 154 LEU A N 1
ATOM 1193 C CA . LEU A 1 154 ? -15.938 -6.501 5.456 1.00 87.69 154 LEU A CA 1
ATOM 1194 C C . LEU A 1 154 ? -15.544 -7.766 6.227 1.00 87.69 154 LEU A C 1
ATOM 1196 O O . LEU A 1 154 ? -16.405 -8.550 6.624 1.00 87.69 154 LEU A O 1
ATOM 1200 N N . MET A 1 155 ? -14.249 -7.971 6.454 1.00 85.81 155 MET A N 1
ATOM 1201 C CA . MET A 1 155 ? -13.746 -9.141 7.162 1.00 85.81 155 MET A CA 1
ATOM 1202 C C . MET A 1 155 ? -14.027 -9.078 8.668 1.00 85.81 155 MET A C 1
ATOM 1204 O O . MET A 1 155 ? -14.473 -10.077 9.237 1.00 85.81 155 MET A O 1
ATOM 1208 N N . VAL A 1 156 ? -13.814 -7.910 9.283 1.00 84.38 156 VAL A N 1
ATOM 1209 C CA . VAL A 1 156 ? -13.959 -7.685 10.731 1.00 84.38 156 VAL A CA 1
ATOM 1210 C C . VAL A 1 156 ? -15.406 -7.380 11.122 1.00 84.38 156 VAL A C 1
ATOM 1212 O O . VAL A 1 156 ? -15.954 -8.030 12.006 1.00 84.38 156 VAL A O 1
ATOM 1215 N N . LEU A 1 157 ? -16.042 -6.414 10.456 1.00 84.06 157 LEU A N 1
ATOM 1216 C CA . LEU A 1 157 ? -17.393 -5.943 10.778 1.00 84.06 157 LEU A CA 1
ATOM 1217 C C . LEU A 1 157 ? -18.481 -6.759 10.078 1.00 84.06 157 LEU A C 1
ATOM 1219 O O . LEU A 1 157 ? -19.607 -6.817 10.566 1.00 84.06 157 LEU A O 1
ATOM 1223 N N . GLY A 1 158 ? -18.167 -7.404 8.951 1.00 82.12 158 GLY A N 1
ATOM 1224 C CA . GLY A 1 158 ? -19.149 -8.143 8.154 1.00 82.12 158 GLY A CA 1
ATOM 1225 C C . GLY A 1 158 ? -19.965 -9.159 8.957 1.00 82.12 158 GLY A C 1
ATOM 1226 O O . GLY A 1 158 ? -21.187 -9.131 8.849 1.00 82.12 158 GLY A O 1
ATOM 1227 N N . PRO A 1 159 ? -19.354 -10.026 9.791 1.00 82.50 159 PRO A N 1
ATOM 1228 C CA . PRO A 1 159 ? -20.108 -10.962 10.627 1.00 82.50 159 PRO A CA 1
ATOM 1229 C C . PRO A 1 159 ? -21.086 -10.274 11.587 1.00 82.50 159 PRO A C 1
ATOM 1231 O O . PRO A 1 159 ? -22.216 -10.728 11.719 1.00 82.50 159 PRO A O 1
ATOM 1234 N N . GLN A 1 160 ? -20.671 -9.171 12.215 1.00 83.44 160 GLN A N 1
ATOM 1235 C CA . GLN A 1 160 ? -21.472 -8.444 13.204 1.00 83.44 160 GLN A CA 1
ATOM 1236 C C . GLN A 1 160 ? -22.631 -7.672 12.557 1.00 83.44 160 GLN A C 1
ATOM 1238 O O . GLN A 1 160 ? -23.740 -7.641 13.083 1.00 83.44 160 GLN A O 1
ATOM 1243 N N . VAL A 1 161 ? -22.394 -7.073 11.387 1.00 83.69 161 VAL A N 1
ATOM 1244 C CA . VAL A 1 161 ? -23.440 -6.408 10.597 1.00 83.69 161 VAL A CA 1
ATOM 1245 C C . VAL A 1 161 ? -24.440 -7.433 10.068 1.00 83.69 161 VAL A C 1
ATOM 1247 O O . VAL A 1 161 ? -25.649 -7.204 10.117 1.00 83.69 161 VAL A O 1
ATOM 1250 N N . MET A 1 162 ? -23.951 -8.579 9.588 1.00 83.19 162 MET A N 1
ATOM 1251 C CA . MET A 1 162 ? -24.816 -9.613 9.032 1.00 83.19 162 MET A CA 1
ATOM 1252 C C . MET A 1 162 ? -25.631 -10.336 10.091 1.00 83.19 162 MET A C 1
ATOM 1254 O O . MET A 1 162 ? -26.792 -10.599 9.809 1.00 83.19 162 MET A O 1
ATOM 1258 N N . SER A 1 163 ? -25.099 -10.596 11.291 1.00 82.44 163 SER A N 1
ATOM 1259 C CA . SER A 1 163 ? -25.892 -11.149 12.399 1.00 82.44 163 SER A CA 1
ATOM 1260 C C . SER A 1 163 ? -26.990 -10.182 12.850 1.00 82.44 163 SER A C 1
ATOM 1262 O O . SER A 1 163 ? -28.136 -10.589 13.034 1.00 82.44 163 SER A O 1
ATOM 1264 N N . TRP A 1 164 ? -26.685 -8.882 12.934 1.00 84.62 164 TRP A N 1
ATOM 1265 C CA . TRP A 1 164 ? -27.681 -7.857 13.250 1.00 84.62 164 TRP A CA 1
ATOM 1266 C C . TRP A 1 164 ? -28.810 -7.791 12.206 1.00 84.62 164 TRP A C 1
ATOM 1268 O O . TRP A 1 164 ? -29.984 -7.763 12.575 1.00 84.62 164 TRP A O 1
ATOM 1278 N N . LEU A 1 165 ? -28.478 -7.826 10.909 1.00 83.38 165 LEU A N 1
ATOM 1279 C CA . LEU A 1 165 ? -29.467 -7.889 9.823 1.00 83.38 165 LEU A CA 1
ATOM 1280 C C . LEU A 1 165 ? -30.295 -9.180 9.873 1.00 83.38 165 LEU A C 1
ATOM 1282 O O . LEU A 1 165 ? -31.512 -9.149 9.700 1.00 83.38 165 LEU A O 1
ATOM 1286 N N . ALA A 1 166 ? -29.641 -10.308 10.136 1.00 82.50 166 ALA A N 1
ATOM 1287 C CA . ALA A 1 166 ? -30.269 -11.614 10.282 1.00 82.50 166 ALA A CA 1
ATOM 1288 C C . ALA A 1 166 ? -31.348 -11.632 11.373 1.00 82.50 166 ALA A C 1
ATOM 1290 O O . ALA A 1 166 ? -32.437 -12.165 11.151 1.00 82.50 166 ALA A O 1
ATOM 1291 N N . GLY A 1 167 ? -31.054 -11.014 12.522 1.00 80.19 167 GLY A N 1
ATOM 1292 C CA . GLY A 1 167 ? -31.971 -10.919 13.656 1.00 80.19 167 GLY A CA 1
ATOM 1293 C C . GLY A 1 167 ? -33.255 -10.144 13.343 1.00 80.19 167 GLY A C 1
ATOM 1294 O O . GLY A 1 167 ? -34.297 -10.443 13.916 1.00 80.19 167 GLY A O 1
ATOM 1295 N N . GLN A 1 168 ? -33.222 -9.207 12.388 1.00 84.06 168 GLN A N 1
ATOM 1296 C CA . GLN A 1 168 ? -34.416 -8.474 11.939 1.00 84.06 168 GLN A CA 1
ATOM 1297 C C . GLN A 1 168 ? -35.313 -9.307 11.011 1.00 84.06 168 GLN A C 1
ATOM 1299 O O . GLN A 1 168 ? -36.517 -9.076 10.936 1.00 84.06 168 GLN A O 1
ATOM 1304 N N . VAL A 1 169 ? -34.730 -10.264 10.283 1.00 80.50 169 VAL A N 1
ATOM 1305 C CA . VAL A 1 169 ? -35.419 -11.074 9.261 1.00 80.50 169 VAL A CA 1
ATOM 1306 C C . VAL A 1 169 ? -35.823 -12.457 9.803 1.00 80.50 169 VAL A C 1
ATOM 1308 O O . VAL A 1 169 ? -36.607 -13.163 9.174 1.00 80.50 169 VAL A O 1
ATOM 1311 N N . GLY A 1 170 ? -35.322 -12.853 10.979 1.00 80.19 170 GLY A N 1
ATOM 1312 C CA . GLY A 1 170 ? -35.633 -14.139 11.619 1.00 80.19 170 GLY A CA 1
ATOM 1313 C C . GLY A 1 170 ? -34.983 -15.356 10.948 1.00 80.19 170 GLY A C 1
ATOM 1314 O O . GLY A 1 170 ? -35.346 -16.489 11.248 1.00 80.19 170 GLY A O 1
ATOM 1315 N N . LEU A 1 171 ? -34.024 -15.137 10.041 1.00 80.06 171 LEU A N 1
ATOM 1316 C CA . LEU A 1 171 ? -33.302 -16.171 9.283 1.00 80.06 171 LEU A CA 1
ATOM 1317 C C . LEU A 1 171 ? -31.806 -16.161 9.622 1.00 80.06 171 LEU A C 1
ATOM 1319 O O . LEU A 1 171 ? -30.947 -16.139 8.738 1.00 80.06 171 LEU A O 1
ATOM 1323 N N . GLU A 1 172 ? -31.492 -16.138 10.915 1.00 78.00 172 GLU A N 1
ATOM 1324 C CA . GLU A 1 172 ? -30.135 -15.885 11.400 1.00 78.00 172 GLU A CA 1
ATOM 1325 C C . GLU A 1 172 ? -29.116 -16.922 10.932 1.00 78.00 172 GLU A C 1
ATOM 1327 O O . GLU A 1 172 ? -28.092 -16.572 10.342 1.00 78.00 172 GLU A O 1
ATOM 1332 N N . GLU A 1 173 ? -29.445 -18.201 11.086 1.00 81.06 173 GLU A N 1
ATOM 1333 C CA . GLU A 1 173 ? -28.552 -19.302 10.732 1.00 81.06 173 GLU A CA 1
ATOM 1334 C C . GLU A 1 173 ? -28.268 -19.360 9.220 1.00 81.06 173 GLU A C 1
ATOM 1336 O O . GLU A 1 173 ? -27.123 -19.552 8.801 1.00 81.06 173 GLU A O 1
ATOM 1341 N N . PHE A 1 174 ? -29.281 -19.107 8.382 1.00 84.25 174 PHE A N 1
ATOM 1342 C CA . PHE A 1 174 ? -29.131 -19.104 6.924 1.00 84.25 174 PHE A CA 1
ATOM 1343 C C . PHE A 1 174 ? -28.287 -17.922 6.433 1.00 84.25 174 PHE A C 1
ATOM 1345 O O . PHE A 1 174 ? -27.356 -18.109 5.650 1.00 84.25 174 PHE A O 1
ATOM 1352 N N . VAL A 1 175 ? -28.576 -16.706 6.906 1.00 83.25 175 VAL A N 1
ATOM 1353 C CA . VAL A 1 175 ? -27.888 -15.480 6.473 1.00 83.25 175 VAL A CA 1
ATOM 1354 C C . VAL A 1 175 ? -26.429 -15.466 6.936 1.00 83.25 175 VAL A C 1
ATOM 1356 O O . VAL A 1 175 ? -25.547 -15.111 6.152 1.00 83.25 175 VAL A O 1
ATOM 1359 N N . VAL A 1 176 ? -26.145 -15.906 8.167 1.00 82.12 176 VAL A N 1
ATOM 1360 C CA . VAL A 1 176 ? -24.771 -15.986 8.695 1.00 82.12 176 VAL A CA 1
ATOM 1361 C C . VAL A 1 176 ? -23.962 -17.059 7.960 1.00 82.12 176 VAL A C 1
ATOM 1363 O O . VAL A 1 176 ? -22.812 -16.810 7.583 1.00 82.12 176 VAL A O 1
ATOM 1366 N N . THR A 1 177 ? -24.553 -18.226 7.683 1.00 84.94 177 THR A N 1
ATOM 1367 C CA . THR A 1 177 ? -23.887 -19.296 6.918 1.00 84.94 177 THR A CA 1
ATOM 1368 C C . THR A 1 177 ? -23.595 -18.850 5.488 1.00 84.94 177 THR A C 1
ATOM 1370 O O . THR A 1 177 ? -22.465 -18.982 5.009 1.00 84.94 177 THR A O 1
ATOM 1373 N N . LEU A 1 178 ? -24.585 -18.251 4.819 1.00 87.88 178 LEU A N 1
ATOM 1374 C CA . LEU A 1 178 ? -24.441 -17.739 3.461 1.00 87.88 178 LEU A CA 1
ATOM 1375 C C . LEU A 1 178 ? -23.369 -16.646 3.389 1.00 87.88 178 LEU A C 1
ATOM 1377 O O . LEU A 1 178 ? -22.510 -16.688 2.509 1.00 87.88 178 LEU A O 1
ATOM 1381 N N . TRP A 1 179 ? -23.364 -15.708 4.340 1.00 88.38 179 TRP A N 1
ATOM 1382 C CA . TRP A 1 179 ? -22.329 -14.681 4.427 1.00 88.38 179 TRP A CA 1
ATOM 1383 C C . TRP A 1 179 ? -20.940 -15.273 4.653 1.00 88.38 179 TRP A C 1
ATOM 1385 O O . TRP A 1 179 ? -19.989 -14.854 4.002 1.00 88.38 179 TRP A O 1
ATOM 1395 N N . THR A 1 180 ? -20.800 -16.273 5.524 1.00 85.69 180 THR A N 1
ATOM 1396 C CA . THR A 1 180 ? -19.501 -16.911 5.798 1.00 85.69 180 THR A CA 1
ATOM 1397 C C . THR A 1 180 ? -18.867 -17.486 4.529 1.00 85.69 180 THR A C 1
ATOM 1399 O O . THR A 1 180 ? -17.651 -17.377 4.347 1.00 85.69 180 THR A O 1
ATOM 1402 N N . ILE A 1 181 ? -19.691 -18.033 3.630 1.00 89.38 181 ILE A N 1
ATOM 1403 C CA . ILE A 1 181 ? -19.257 -18.558 2.333 1.00 89.38 181 ILE A CA 1
ATOM 1404 C C . ILE A 1 181 ? -19.017 -17.419 1.334 1.00 89.38 181 ILE A C 1
ATOM 1406 O O . ILE A 1 181 ? -17.954 -17.371 0.720 1.00 89.38 181 ILE A O 1
ATOM 1410 N N . LEU A 1 182 ? -19.968 -16.487 1.183 1.00 91.56 182 LEU A N 1
ATOM 1411 C CA . LEU A 1 182 ? -19.909 -15.399 0.195 1.00 91.56 182 LEU A CA 1
ATOM 1412 C C . LEU A 1 182 ? -18.853 -14.336 0.502 1.00 91.56 182 LEU A C 1
ATOM 1414 O O . LEU A 1 182 ? -18.361 -13.688 -0.421 1.00 91.56 182 LEU A O 1
ATOM 1418 N N . ARG A 1 183 ? -18.466 -14.168 1.768 1.00 89.12 183 ARG A N 1
ATOM 1419 C CA . ARG A 1 183 ? -17.478 -13.173 2.199 1.00 89.12 183 ARG A CA 1
ATOM 1420 C C . ARG A 1 183 ? -16.162 -13.306 1.434 1.00 89.12 183 ARG A C 1
ATOM 1422 O O . ARG A 1 183 ? -15.617 -12.297 1.001 1.00 89.12 183 ARG A O 1
ATOM 1429 N N . TRP A 1 184 ? -15.667 -14.527 1.229 1.00 90.69 184 TRP A N 1
ATOM 1430 C CA . TRP A 1 184 ? -14.402 -14.757 0.522 1.00 90.69 184 TRP A CA 1
ATOM 1431 C C . TRP A 1 184 ? -14.479 -14.381 -0.969 1.00 90.69 184 TRP A C 1
ATOM 1433 O O . TRP A 1 184 ? -13.670 -13.556 -1.395 1.00 90.69 184 TRP A O 1
ATOM 1443 N N . PRO A 1 185 ? -15.455 -14.880 -1.759 1.00 92.12 185 PRO A N 1
ATOM 1444 C CA . PRO A 1 185 ? -15.687 -14.410 -3.122 1.00 92.12 185 PRO A CA 1
ATOM 1445 C C . PRO A 1 185 ? -15.873 -12.898 -3.231 1.00 92.12 185 PRO A C 1
ATOM 1447 O O . PRO A 1 185 ? -15.302 -12.294 -4.130 1.00 92.12 185 PRO A O 1
ATOM 1450 N N . VAL A 1 186 ? -16.636 -12.275 -2.326 1.00 91.12 186 VAL A N 1
ATOM 1451 C CA . VAL A 1 186 ? -16.877 -10.823 -2.348 1.00 91.12 186 VAL A CA 1
ATOM 1452 C C . VAL A 1 186 ? -15.575 -10.050 -2.156 1.00 91.12 186 VAL A C 1
ATOM 1454 O O . VAL A 1 186 ? -15.335 -9.097 -2.889 1.00 91.12 186 VAL A O 1
ATOM 1457 N N . ILE A 1 187 ? -14.712 -10.475 -1.228 1.00 90.62 187 ILE A N 1
ATOM 1458 C CA . ILE A 1 187 ? -13.397 -9.851 -1.028 1.00 90.62 187 ILE A CA 1
ATOM 1459 C C . ILE A 1 187 ? -12.517 -10.034 -2.268 1.00 90.62 187 ILE A C 1
ATOM 1461 O O . ILE A 1 187 ? -11.898 -9.074 -2.715 1.00 90.62 187 ILE A O 1
ATOM 1465 N N . VAL A 1 188 ? -12.477 -11.234 -2.854 1.00 91.31 188 VAL A N 1
ATOM 1466 C CA . VAL A 1 188 ? -11.689 -11.486 -4.071 1.00 91.31 188 VAL A CA 1
ATOM 1467 C C . VAL A 1 188 ? -12.180 -10.620 -5.226 1.00 91.31 188 VAL A C 1
ATOM 1469 O O . VAL A 1 188 ? -11.369 -9.968 -5.871 1.00 91.31 188 VAL A O 1
ATOM 1472 N N . LEU A 1 189 ? -13.494 -10.565 -5.455 1.00 92.44 189 LEU A N 1
ATOM 1473 C CA . LEU A 1 189 ? -14.089 -9.714 -6.482 1.00 92.44 189 LEU A CA 1
ATOM 1474 C C . LEU A 1 189 ? -13.772 -8.242 -6.230 1.00 92.44 189 LEU A C 1
ATOM 1476 O O . LEU A 1 189 ? -13.363 -7.551 -7.153 1.00 92.44 189 LEU A O 1
ATOM 1480 N N . LEU A 1 190 ? -13.899 -7.780 -4.986 1.00 90.50 190 LEU A N 1
ATOM 1481 C CA . LEU A 1 190 ? -13.567 -6.410 -4.612 1.00 90.50 190 LEU A 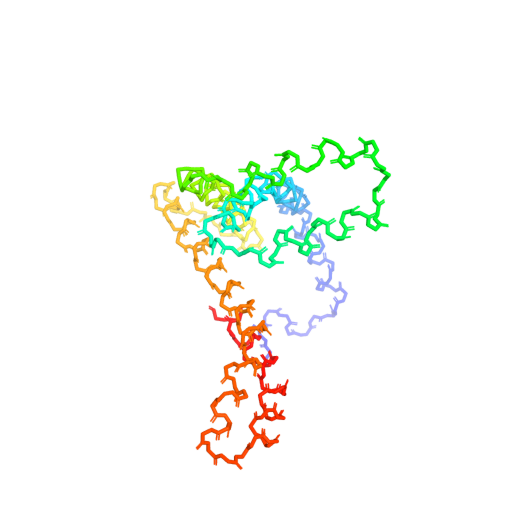CA 1
ATOM 1482 C C . LEU A 1 190 ? -12.097 -6.079 -4.880 1.00 90.50 190 LEU A C 1
ATOM 1484 O O . LEU A 1 190 ? -11.816 -4.955 -5.256 1.00 90.50 190 LEU A O 1
ATOM 1488 N N . LEU A 1 191 ? -11.174 -7.030 -4.711 1.00 88.75 191 LEU A N 1
ATOM 1489 C CA . LEU A 1 191 ? -9.745 -6.837 -4.984 1.00 88.75 191 LEU A CA 1
ATOM 1490 C C . LEU A 1 191 ? -9.353 -7.061 -6.455 1.00 88.75 191 LEU A C 1
ATOM 1492 O O . LEU A 1 191 ? -8.219 -6.770 -6.827 1.00 88.75 191 LEU A O 1
ATOM 1496 N N . MET A 1 192 ? -10.257 -7.602 -7.274 1.00 86.56 192 MET A N 1
ATOM 1497 C CA . MET A 1 192 ? -10.036 -7.833 -8.704 1.00 86.56 192 MET A CA 1
ATOM 1498 C C . MET A 1 192 ? -10.408 -6.637 -9.588 1.00 86.56 192 MET A C 1
ATOM 1500 O O . MET A 1 192 ? -9.960 -6.595 -10.734 1.00 86.56 192 MET A O 1
ATOM 1504 N N . VAL A 1 193 ? -11.248 -5.723 -9.093 1.00 72.62 193 VAL A N 1
ATOM 1505 C CA . VAL A 1 193 ? -11.695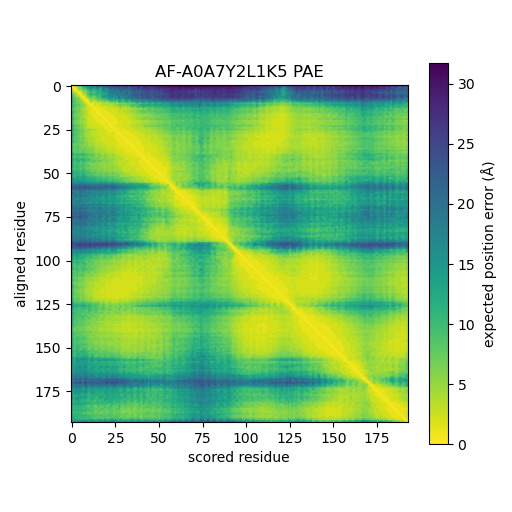 -4.508 -9.806 1.00 72.62 193 VAL A CA 1
ATOM 1506 C C . VAL A 1 193 ? -10.697 -3.376 -9.615 1.00 72.62 193 VAL A C 1
ATOM 1508 O O . VAL A 1 193 ? -10.443 -2.648 -10.599 1.00 72.62 193 VAL A O 1
#

Secondary structure (DSSP, 8-state):
---GGGTT--HHHHHHHHHHHHHHTTHHHHHHHHHHHHHHHHHHHHHHHHHHHHHHT-HHHHHHHHHHHHHHS-HHHHHHHHHHHHHHHT--HHHHHHHHHHHHHHHHHHHHHHHHHHHHHTT----S-HHHHHHHHHHHHHHHHHHHHHHHHHHHTHHHHHHHHHHHHT-HHHHHHHHHHHHHHHHHHHHH-

Nearest PDB structures (foldseek):
  6rah-assembly1_A  TM=3.853E-01  e=6.049E+00  Thermus thermophilus

pLDDT: mean 85.65, std 8.54, range [44.31, 95.62]

Sequence (193 aa):
MLFPVLNGLPLGKVLIRTVKEFIDDEMSTYASALAYQMLFSLFPFILFLIALIGFLHLPDFFSWLRLQSELVLPPQALEQVNPVIDQLQQSKGGLLSVGIVIALWTASAGVRLMMSAMNAAYDVVEGRPVWKRFPLSIFYTIGIAGMLLAAAALMVLGPQVMSWLAGQVGLEEFVVTLWTILRWPVIVLLLMV

Radius of gyration: 23.19 Å; Cα contacts (8 Å, |Δi|>4): 116; chains: 1; bounding box: 53×43×65 Å